Protein 4FCZ (pdb70)

Nearest PDB structures (foldseek):
  4fcz-assembly2_B  TM=9.989E-01  e=2.135E-29  Pseudomonas putida KT2440
  6hsy-assembly1_A  TM=9.488E-01  e=1.075E-19  Pseudomonas aeruginosa PAO1
  2qgu-assembly1_A  TM=8.730E-01  e=1.524E-10  Ralstonia pseudosolanacearum GMI1000
  8dte-assembly1_A  TM=7.424E-01  e=2.251E-06  Neisseria gonorrhoeae NCCP11945
  6d63-assembly3_E  TM=4.129E-01  e=3.951E-01  Pseudomonas sp. ADP

Foldseek 3Di:
DPADPLRLPVVLVVVLLVVLQVCLVVCVPPVVVVLVSCCVRQVVQAPLVLLVCLLPVVVVVVQDPVLCLLSVLVSSLVCVVCVVSSPPPDDADDWPDFDDDDQFKGKIKWRQDDPRDIKIKMFIWGQDVNDTHTRWMQTRNRTPSVLSSVLLVVCCVVVSPSVVSSVCCSVSVVVSVD/DPDDPLCLVVVLVVVLQVVLQVCLPVCVVPVVVNVVSCCVRQVVFAPQLLLVPLLDVVLSVVQDPVLCLLSVLVSSLVCPCVVQSNPPPDDDDDWPDWDDDPQFKGKTKWDCPPHRDIWMKIFIWGQDPNGTHTRWMQTSNRTPSVLSSVLLVVVVVVVPDSCVCSVCVSVSVVVSVD

Solvent-accessible surface area: 19780 Å² total

Organism: Pseudomonas putida (strain ATCC 47054 / DSM 6125 / CFBP 8728 / NCIMB 11950 / KT2440) (NCBI:txid160488)

Structure (mmCIF, N/CA/C/O backbone):
data_4FCZ
#
_entry.id   4FCZ
#
_cell.length_a   79.868
_cell.length_b   40.883
_cell.length_c   82.399
_cell.angle_alpha   90.00
_cell.angle_beta   106.49
_cell.angle_gamma   90.00
#
_symmetry.space_group_name_H-M   'P 1 21 1'
#
loop_
_entity.id
_entity.type
_entity.pdbx_description
1 polymer 'Toluene-tolerance protein'
2 water water
#
loop_
_atom_site.group_PDB
_atom_site.id
_atom_site.type_symbol
_atom_site.label_atom_id
_atom_site.label_alt_id
_atom_site.label_comp_id
_atom_site.label_asym_id
_atom_site.label_entity_id
_atom_site.label_seq_id
_atom_site.pdbx_PDB_ins_code
_atom_site.Cartn_x
_atom_site.Cartn_y
_atom_site.Cartn_z
_atom_site.occupancy
_atom_site.B_iso_or_equiv
_atom_site.auth_seq_id
_atom_site.auth_comp_id
_atom_site.auth_asym_id
_atom_site.auth_atom_id
_atom_site.pdbx_PDB_model_num
ATOM 1 N N . ALA A 1 22 ? 34.484 8.119 14.335 1.00 65.25 22 ALA B N 1
ATOM 2 C CA . ALA A 1 22 ? 35.658 7.697 15.101 1.00 70.82 22 ALA B CA 1
ATOM 3 C C . ALA A 1 22 ? 36.894 7.517 14.212 1.00 70.60 22 ALA B C 1
ATOM 4 O O . ALA A 1 22 ? 37.052 8.210 13.203 1.00 65.07 22 ALA B O 1
ATOM 6 N N . VAL A 1 23 ? 37.757 6.573 14.588 1.00 72.75 23 VAL B N 1
ATOM 7 C CA . VAL A 1 23 ? 39.050 6.375 13.923 1.00 62.76 23 VAL B CA 1
ATOM 8 C C . VAL A 1 23 ? 38.968 5.891 12.473 1.00 58.13 23 VAL B C 1
ATOM 9 O O . VAL A 1 23 ? 39.869 6.168 11.683 1.00 60.06 23 VAL B O 1
ATOM 13 N N . GLN A 1 24 ? 37.891 5.189 12.122 1.00 59.01 24 GLN B N 1
ATOM 14 C CA . GLN A 1 24 ? 37.835 4.429 10.864 1.00 56.24 24 GLN B CA 1
ATOM 15 C C . GLN A 1 24 ? 37.728 5.259 9.585 1.00 45.65 24 GLN B C 1
ATOM 16 O O . GLN A 1 24 ? 36.941 6.191 9.512 1.00 47.72 24 GLN B O 1
ATOM 22 N N . THR A 1 25 ? 38.509 4.890 8.571 1.00 44.17 25 THR B N 1
ATOM 23 C CA . THR A 1 25 ? 38.478 5.579 7.283 1.00 42.59 25 THR B CA 1
ATOM 24 C C . THR A 1 25 ? 37.330 5.052 6.430 1.00 36.88 25 THR B C 1
ATOM 25 O O . THR A 1 25 ? 36.781 4.003 6.709 1.00 39.78 25 THR B O 1
ATOM 29 N N . PRO A 1 26 ? 36.968 5.791 5.383 1.00 36.35 26 PRO B N 1
ATOM 30 C CA . PRO A 1 26 ? 36.024 5.286 4.390 1.00 36.86 26 PRO B CA 1
ATOM 31 C C . PRO A 1 26 ? 36.433 3.937 3.833 1.00 36.06 26 PRO B C 1
ATOM 32 O O . PRO A 1 26 ? 35.567 3.112 3.582 1.00 38.88 26 PRO B O 1
ATOM 36 N N . HIS A 1 27 ? 37.721 3.721 3.611 1.00 37.38 27 HIS B N 1
ATOM 37 C CA . HIS A 1 27 ? 38.169 2.441 3.081 1.00 39.20 27 HIS B CA 1
ATOM 38 C C . HIS A 1 27 ? 38.048 1.392 4.193 1.00 38.52 27 HIS B C 1
ATOM 39 O O . HIS A 1 27 ? 37.769 0.227 3.932 1.00 35.57 27 HIS B O 1
ATOM 46 N N . GLU A 1 28 ? 38.208 1.827 5.436 1.00 35.30 28 GLU B N 1
ATOM 47 C CA . GLU A 1 28 ? 38.206 0.909 6.560 1.00 37.09 28 GLU B CA 1
ATOM 48 C C . GLU A 1 28 ? 36.833 0.461 7.011 1.00 45.46 28 GLU B C 1
ATOM 49 O O . GLU A 1 28 ? 36.730 -0.536 7.733 1.00 48.28 28 GLU B O 1
ATOM 55 N N . VAL A 1 29 ? 35.781 1.185 6.636 1.00 40.94 29 VAL B N 1
ATOM 56 C CA . VAL A 1 29 ? 34.452 0.729 7.030 1.00 37.60 29 VAL B CA 1
ATOM 57 C C . VAL A 1 29 ? 33.766 -0.081 5.954 1.00 40.07 29 VAL B C 1
ATOM 58 O O . VAL A 1 29 ? 32.683 -0.618 6.187 1.00 48.67 29 VAL B O 1
ATOM 62 N N . VAL A 1 30 ? 34.387 -0.182 4.785 1.00 37.43 30 VAL B N 1
ATOM 63 C CA . VAL A 1 30 ? 33.795 -0.956 3.694 1.00 39.15 30 VAL B CA 1
ATOM 64 C C . VAL A 1 30 ? 34.402 -2.354 3.589 1.00 42.82 30 VAL B C 1
ATOM 65 O O . VAL A 1 30 ? 33.690 -3.359 3.507 1.00 37.32 30 VAL B O 1
ATOM 69 N N . GLN A 1 31 ? 35.727 -2.400 3.589 1.00 44.14 31 GLN B N 1
ATOM 70 C CA . GLN A 1 31 ? 36.455 -3.655 3.624 1.00 41.76 31 GLN B CA 1
ATOM 71 C C . GLN A 1 31 ? 36.051 -4.432 4.877 1.00 39.27 31 GLN B C 1
ATOM 72 O O . GLN A 1 31 ? 35.526 -5.544 4.788 1.00 33.94 31 GLN B O 1
ATOM 78 N N . SER A 1 32 ? 36.251 -3.815 6.037 1.00 39.85 32 SER B N 1
ATOM 79 C CA . SER A 1 32 ? 35.950 -4.469 7.304 1.00 40.74 32 SER B CA 1
ATOM 80 C C . SER A 1 32 ? 34.503 -4.966 7.404 1.00 34.11 32 SER B C 1
ATOM 81 O O . SER A 1 32 ? 34.256 -6.005 7.996 1.00 32.92 32 SER B O 1
ATOM 84 N N . THR A 1 33 ? 33.564 -4.231 6.813 1.00 35.75 33 THR B N 1
ATOM 85 C CA . THR A 1 33 ? 32.144 -4.582 6.893 1.00 30.32 33 THR B CA 1
ATOM 86 C C . THR A 1 33 ? 31.817 -5.623 5.850 1.00 30.36 33 THR B C 1
ATOM 87 O O . THR A 1 33 ? 31.008 -6.515 6.083 1.00 31.41 33 THR B O 1
ATOM 91 N N . THR A 1 34 ? 32.465 -5.523 4.698 1.00 31.65 34 THR B N 1
ATOM 92 C CA . THR A 1 34 ? 32.349 -6.564 3.689 1.00 28.16 34 THR B CA 1
ATOM 93 C C . THR A 1 34 ? 32.830 -7.906 4.258 1.00 34.80 34 THR B C 1
ATOM 94 O O . THR A 1 34 ? 32.154 -8.926 4.136 1.00 31.20 34 THR B O 1
ATOM 98 N N . ASN A 1 35 ? 33.998 -7.896 4.889 1.00 36.03 35 ASN B N 1
ATOM 99 C CA . ASN A 1 35 ? 34.525 -9.094 5.510 1.00 30.36 35 ASN B CA 1
ATOM 100 C C . ASN A 1 35 ? 33.598 -9.625 6.581 1.00 33.94 35 ASN B C 1
ATOM 101 O O . ASN A 1 35 ? 33.164 -10.770 6.527 1.00 39.83 35 ASN B O 1
ATOM 106 N N . GLU A 1 36 ? 33.314 -8.774 7.559 1.00 36.14 36 GLU B N 1
ATOM 107 C CA . GLU A 1 36 ? 32.459 -9.100 8.697 1.00 38.12 36 GLU B CA 1
ATOM 108 C C . GLU A 1 36 ? 31.090 -9.601 8.249 1.00 37.14 36 GLU B C 1
ATOM 109 O O . GLU A 1 36 ? 30.543 -10.546 8.826 1.00 37.56 36 GLU B O 1
ATOM 115 N N . LEU A 1 37 ? 30.543 -8.986 7.212 1.00 29.61 37 LEU B N 1
ATOM 116 C CA . LEU A 1 37 ? 29.294 -9.484 6.680 1.00 29.33 37 LEU B CA 1
ATOM 117 C C . LEU A 1 37 ? 29.445 -10.841 6.019 1.00 29.30 37 LEU B C 1
ATOM 118 O O . LEU A 1 37 ? 28.677 -11.742 6.317 1.00 36.10 37 LEU B O 1
ATOM 123 N N . LEU A 1 38 ? 30.414 -11.001 5.120 1.00 33.02 38 LEU B N 1
ATOM 124 C CA . LEU A 1 38 ? 30.506 -12.237 4.324 1.00 30.45 38 LEU B CA 1
ATOM 125 C C . LEU A 1 38 ? 30.923 -13.466 5.134 1.00 34.92 38 LEU B C 1
ATOM 126 O O . LEU A 1 38 ? 30.579 -14.593 4.777 1.00 38.01 38 LEU B O 1
ATOM 131 N N . GLY A 1 39 ? 31.661 -13.262 6.218 1.00 29.52 39 GLY B N 1
ATOM 132 C CA . GLY A 1 39 ? 32.042 -14.377 7.059 1.00 26.92 39 GLY B CA 1
ATOM 133 C C . GLY A 1 39 ? 30.974 -14.702 8.079 1.00 30.64 39 GLY B C 1
ATOM 134 O O . GLY A 1 39 ? 31.239 -15.345 9.093 1.00 35.32 39 GLY B O 1
ATOM 135 N N . ASP A 1 40 ? 29.760 -14.238 7.826 1.00 29.89 40 ASP B N 1
ATOM 136 C CA . ASP A 1 40 ? 28.669 -14.448 8.763 1.00 31.13 40 ASP B CA 1
ATOM 137 C C . ASP A 1 40 ? 27.551 -15.027 7.955 1.00 30.60 40 ASP B C 1
ATOM 138 O O . ASP A 1 40 ? 26.654 -15.669 8.483 1.00 30.56 40 ASP B O 1
ATOM 143 N N . LEU A 1 41 ? 27.640 -14.801 6.651 1.00 31.63 41 LEU B N 1
ATOM 144 C CA . LEU A 1 41 ? 26.702 -15.363 5.699 1.00 35.37 41 LEU B CA 1
ATOM 145 C C . LEU A 1 41 ? 27.086 -16.790 5.323 1.00 34.17 41 LEU B C 1
ATOM 146 O O . LEU A 1 41 ? 26.263 -17.701 5.415 1.00 37.47 41 LEU B O 1
ATOM 151 N N . LYS A 1 42 ? 28.330 -16.994 4.907 1.00 37.96 42 LYS B N 1
ATOM 152 C CA . LYS A 1 42 ? 28.781 -18.336 4.533 1.00 40.90 42 LYS B CA 1
ATOM 153 C C . LYS A 1 42 ? 28.670 -19.311 5.714 1.00 41.61 42 LYS B C 1
ATOM 154 O O . LYS A 1 42 ? 28.343 -20.499 5.522 1.00 40.02 42 LYS B O 1
ATOM 160 N N . ALA A 1 43 ? 28.908 -18.791 6.924 1.00 33.50 43 ALA B N 1
ATOM 161 C CA . ALA A 1 43 ? 28.864 -19.583 8.159 1.00 30.48 43 ALA B CA 1
ATOM 162 C C . ALA A 1 43 ? 27.449 -19.890 8.646 1.00 35.07 43 ALA B C 1
ATOM 163 O O . ALA A 1 43 ? 27.237 -20.905 9.319 1.00 36.02 43 ALA B O 1
ATOM 165 N N . ASN A 1 44 ? 26.494 -19.017 8.313 1.00 31.37 44 ASN B N 1
ATOM 166 C CA . ASN A 1 44 ? 25.104 -19.174 8.747 1.00 25.97 44 ASN B CA 1
ATOM 167 C C . ASN A 1 44 ? 24.116 -19.216 7.594 1.00 30.84 44 ASN B C 1
ATOM 168 O O . ASN A 1 44 ? 22.938 -18.942 7.798 1.00 30.81 44 ASN B O 1
ATOM 173 N N . LYS A 1 45 ? 24.575 -19.543 6.390 1.00 29.79 45 LYS B N 1
ATOM 174 C CA . LYS A 1 45 ? 23.689 -19.555 5.227 1.00 29.25 45 LYS B CA 1
ATOM 175 C C . LYS A 1 45 ? 22.418 -20.401 5.417 1.00 35.82 45 LYS B C 1
ATOM 176 O O . LYS A 1 45 ? 21.305 -19.897 5.194 1.00 30.46 45 LYS B O 1
ATOM 182 N N . GLU A 1 46 ? 22.577 -21.660 5.846 1.00 36.80 46 GLU B N 1
ATOM 183 C CA . GLU A 1 46 ? 21.444 -22.605 5.929 1.00 34.29 46 GLU B CA 1
ATOM 184 C C . GLU A 1 46 ? 20.376 -22.147 6.910 1.00 34.88 46 GLU B C 1
ATOM 185 O O . GLU A 1 46 ? 19.169 -22.296 6.656 1.00 33.87 46 GLU B O 1
ATOM 191 N N . GLN A 1 47 ? 20.832 -21.574 8.019 1.00 28.54 47 GLN B N 1
ATOM 192 C CA . GLN A 1 47 ? 19.935 -21.030 9.033 1.00 30.31 47 GLN B CA 1
ATOM 193 C C . GLN A 1 47 ? 19.209 -19.750 8.586 1.00 31.26 47 GLN B C 1
ATOM 194 O O . GLN A 1 47 ? 18.078 -19.490 9.010 1.00 29.35 47 GLN B O 1
ATOM 200 N N . TYR A 1 48 ? 19.848 -18.944 7.742 1.00 28.49 48 TYR B N 1
ATOM 201 C CA . TYR A 1 48 ? 19.166 -17.771 7.225 1.00 27.77 48 TYR B CA 1
ATOM 202 C C . TYR A 1 48 ? 18.238 -18.202 6.092 1.00 30.23 48 TYR B C 1
ATOM 203 O O . TYR A 1 48 ? 17.257 -17.524 5.795 1.00 33.70 48 TYR B O 1
ATOM 212 N N . LYS A 1 49 ? 18.560 -19.318 5.447 1.00 26.79 49 LYS B N 1
ATOM 213 C CA . LYS A 1 49 ? 17.725 -19.831 4.376 1.00 26.52 49 LYS B CA 1
ATOM 214 C C . LYS A 1 49 ? 16.349 -20.162 4.941 1.00 32.10 49 LYS B C 1
ATOM 215 O O . LYS A 1 49 ? 15.336 -20.020 4.258 1.00 35.18 49 LYS B O 1
ATOM 221 N N . SER A 1 50 ? 16.319 -20.602 6.196 1.00 31.02 50 SER B N 1
ATOM 222 C CA . SER A 1 50 ? 15.065 -20.964 6.842 1.00 26.88 50 SER B CA 1
ATOM 223 C C . SER A 1 50 ? 14.510 -19.882 7.779 1.00 29.03 50 SER B C 1
ATOM 224 O O . SER A 1 50 ? 13.306 -19.836 8.032 1.00 29.14 50 SER B O 1
ATOM 227 N N . ASN A 1 51 ? 15.365 -19.013 8.300 1.00 24.86 51 ASN B N 1
ATOM 228 C CA . ASN A 1 51 ? 14.876 -18.046 9.281 1.00 26.92 51 ASN B CA 1
ATOM 229 C C . ASN A 1 51 ? 15.096 -16.578 8.905 1.00 27.24 51 ASN B C 1
ATOM 230 O O . ASN A 1 51 ? 16.047 -15.951 9.390 1.00 25.92 51 ASN B O 1
ATOM 235 N N . PRO A 1 52 ? 14.202 -16.025 8.056 1.00 26.34 52 PRO B N 1
ATOM 236 C CA . PRO A 1 52 ? 14.327 -14.643 7.576 1.00 26.90 52 PRO B CA 1
ATOM 237 C C . PRO A 1 52 ? 14.546 -13.591 8.677 1.00 29.55 52 PRO B C 1
ATOM 238 O O . PRO A 1 52 ? 15.322 -12.671 8.413 1.00 34.26 52 PRO B O 1
ATOM 242 N N . ASN A 1 53 ? 13.913 -13.706 9.852 1.00 29.34 53 ASN B N 1
ATOM 243 C CA . ASN A 1 53 ? 14.207 -12.781 10.961 1.00 24.43 53 ASN B CA 1
ATOM 244 C C . ASN A 1 53 ? 15.676 -12.766 11.364 1.00 27.88 53 ASN B C 1
ATOM 245 O O . ASN A 1 53 ? 16.303 -11.715 11.389 1.00 37.35 53 ASN B O 1
ATOM 250 N N . ALA A 1 54 ? 16.212 -13.931 11.705 1.00 25.46 54 ALA B N 1
ATOM 251 C CA . ALA A 1 54 ? 17.631 -14.074 12.027 1.00 25.32 54 ALA B CA 1
ATOM 252 C C . ALA A 1 54 ? 18.502 -13.454 10.947 1.00 28.82 54 ALA B C 1
ATOM 253 O O . ALA A 1 54 ? 19.517 -12.829 11.230 1.00 31.59 54 ALA B O 1
ATOM 255 N N . PHE A 1 55 ? 18.095 -13.630 9.697 1.00 29.49 55 PHE B N 1
ATOM 256 C CA . PHE A 1 55 ? 18.816 -13.040 8.583 1.00 28.45 55 PHE B CA 1
ATOM 257 C C . PHE A 1 55 ? 18.676 -11.534 8.681 1.00 29.53 55 PHE B C 1
ATOM 258 O O . PHE A 1 55 ? 19.658 -10.809 8.584 1.00 32.11 55 PHE B O 1
ATOM 266 N N . TYR A 1 56 ? 17.443 -11.082 8.876 1.00 26.95 56 TYR B N 1
ATOM 267 C CA . TYR A 1 56 ? 17.131 -9.670 8.996 1.00 27.64 56 TYR B CA 1
ATOM 268 C C . TYR A 1 56 ? 17.913 -9.017 10.127 1.00 31.77 56 TYR B C 1
ATOM 269 O O . TYR A 1 56 ? 18.313 -7.859 10.019 1.00 31.87 56 TYR B O 1
ATOM 278 N N . ASP A 1 57 ? 18.130 -9.759 11.212 1.00 30.91 57 ASP B N 1
ATOM 279 C CA . ASP A 1 57 ? 18.829 -9.216 12.365 1.00 30.33 57 ASP B CA 1
ATOM 280 C C . ASP A 1 57 ? 20.315 -9.075 12.125 1.00 32.28 57 ASP B C 1
ATOM 281 O O . ASP A 1 57 ? 20.905 -8.063 12.493 1.00 34.04 57 ASP B O 1
ATOM 286 N N . SER A 1 58 ? 20.911 -10.092 11.510 1.00 30.14 58 SER B N 1
ATOM 287 C CA . SER A 1 58 ? 22.326 -10.062 11.161 1.00 28.11 58 SER B CA 1
ATOM 288 C C . SER A 1 58 ? 22.626 -8.879 10.249 1.00 26.69 58 SER B C 1
ATOM 289 O O . SER A 1 58 ? 23.549 -8.115 10.508 1.00 28.13 58 SER B O 1
ATOM 292 N N . LEU A 1 59 ? 21.824 -8.714 9.200 1.00 27.70 59 LEU B N 1
ATOM 293 C CA . LEU A 1 59 ? 21.862 -7.514 8.361 1.00 25.42 59 LEU B CA 1
ATOM 294 C C . LEU A 1 59 ? 21.784 -6.206 9.174 1.00 29.79 59 LEU B C 1
ATOM 295 O O . LEU A 1 59 ? 22.645 -5.340 9.039 1.00 30.86 59 LEU B O 1
ATOM 300 N N . ASN A 1 60 ? 20.759 -6.067 10.012 1.00 25.51 60 ASN B N 1
ATOM 301 C CA . ASN A 1 60 ? 20.632 -4.897 10.874 1.00 28.16 60 ASN B CA 1
ATOM 302 C C . ASN A 1 60 ? 21.815 -4.707 11.842 1.00 30.64 60 ASN B C 1
ATOM 303 O O . ASN A 1 60 ? 22.232 -3.587 12.131 1.00 31.77 60 ASN B O 1
ATOM 308 N N . ARG A 1 61 ? 22.351 -5.812 12.339 1.00 32.44 61 ARG B N 1
ATOM 309 C CA . ARG A 1 61 ? 23.414 -5.775 13.339 1.00 30.75 61 ARG B CA 1
ATOM 310 C C . ARG A 1 61 ? 24.766 -5.433 12.714 1.00 31.81 61 ARG B C 1
ATOM 311 O O . ARG A 1 61 ? 25.613 -4.793 13.342 1.00 30.35 61 ARG B O 1
ATOM 319 N N . ILE A 1 62 ? 24.950 -5.828 11.460 1.00 32.12 62 ILE B N 1
ATOM 320 C CA . ILE A 1 62 ? 26.222 -5.621 10.780 1.00 28.64 62 ILE B CA 1
ATOM 321 C C . ILE A 1 62 ? 26.247 -4.336 9.954 1.00 31.89 62 ILE B C 1
ATOM 322 O O . ILE A 1 62 ? 27.205 -3.557 10.041 1.00 34.67 62 ILE B O 1
ATOM 327 N N . LEU A 1 63 ? 25.197 -4.120 9.161 1.00 30.13 63 LEU B N 1
ATOM 328 C CA . LEU A 1 63 ? 25.100 -2.959 8.273 1.00 24.00 63 LEU B CA 1
ATOM 329 C C . LEU A 1 63 ? 24.610 -1.719 8.988 1.00 28.03 63 LEU B C 1
ATOM 330 O O . LEU A 1 63 ? 25.048 -0.605 8.687 1.00 30.83 63 LEU B O 1
ATOM 335 N N . GLY A 1 64 ? 23.678 -1.914 9.913 1.00 27.37 64 GLY B N 1
ATOM 336 C CA . GLY A 1 64 ? 23.073 -0.820 10.651 1.00 31.71 64 GLY B CA 1
ATOM 337 C C . GLY A 1 64 ? 24.000 0.295 11.090 1.00 26.81 64 GLY B C 1
ATOM 338 O O . GLY A 1 64 ? 23.751 1.455 10.763 1.00 27.06 64 GLY B O 1
ATOM 339 N N . PRO A 1 65 ? 25.057 -0.050 11.845 1.00 25.79 65 PRO B N 1
ATOM 340 C CA . PRO A 1 65 ? 26.066 0.907 12.307 1.00 25.50 65 PRO B CA 1
ATOM 341 C C . PRO A 1 65 ? 26.858 1.637 11.215 1.00 28.89 65 PRO B C 1
ATOM 342 O O . PRO A 1 65 ? 27.409 2.702 11.514 1.00 38.99 65 PRO B O 1
ATOM 346 N N . VAL A 1 66 ? 26.919 1.105 9.996 1.00 28.30 66 VAL B N 1
ATOM 347 C CA . VAL A 1 66 ? 27.682 1.767 8.925 1.00 28.92 66 VAL B CA 1
ATOM 348 C C . VAL A 1 66 ? 26.813 2.314 7.788 1.00 27.33 66 VAL B C 1
ATOM 349 O O . VAL A 1 66 ? 27.310 2.568 6.682 1.00 26.14 66 VAL B O 1
ATOM 353 N N . VAL A 1 67 ? 25.522 2.485 8.068 1.00 25.77 67 VAL B N 1
ATOM 354 C CA . VAL A 1 67 ? 24.545 2.956 7.081 1.00 23.28 67 VAL B CA 1
ATOM 355 C C . VA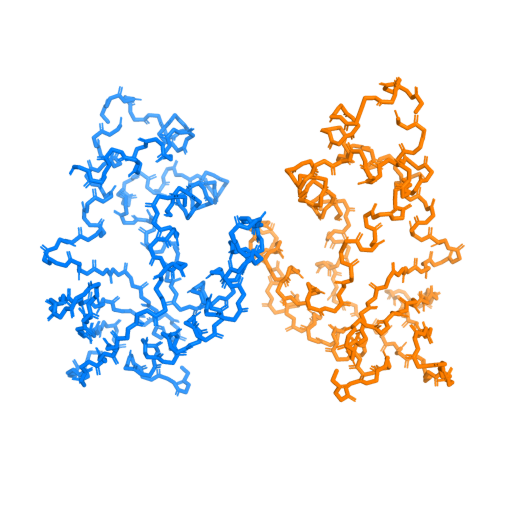L A 1 67 ? 23.740 4.146 7.662 1.00 27.29 67 VAL B C 1
ATOM 356 O O . VAL A 1 67 ? 23.294 4.097 8.816 1.00 28.66 67 VAL B O 1
ATOM 360 N N . ASP A 1 68 ? 23.616 5.231 6.893 1.00 29.08 68 ASP B N 1
ATOM 361 C CA . ASP A 1 68 ? 22.868 6.411 7.331 1.00 26.59 68 ASP B CA 1
ATOM 362 C C . ASP A 1 68 ? 21.406 6.212 6.918 1.00 29.88 68 ASP B C 1
ATOM 363 O O . ASP A 1 68 ? 20.924 6.840 5.962 1.00 27.94 68 ASP B O 1
ATOM 368 N N . ALA A 1 69 ? 20.702 5.336 7.639 1.00 26.77 69 ALA B N 1
ATOM 369 C CA . ALA A 1 69 ? 19.369 4.902 7.213 1.00 27.68 69 ALA B CA 1
ATOM 370 C C . ALA A 1 69 ? 18.379 6.050 7.008 1.00 28.22 69 ALA B C 1
ATOM 371 O O . ALA A 1 69 ? 17.508 5.975 6.137 1.00 23.14 69 ALA B O 1
ATOM 373 N N . ASP A 1 70 ? 18.514 7.102 7.814 1.00 29.61 70 ASP B N 1
ATOM 374 C CA . ASP A 1 70 ? 17.595 8.235 7.763 1.00 29.88 70 ASP B CA 1
ATOM 375 C C . ASP A 1 70 ? 17.930 9.172 6.617 1.00 27.05 70 ASP B C 1
ATOM 376 O O . ASP A 1 70 ? 17.036 9.717 5.964 1.00 25.86 70 ASP B O 1
ATOM 381 N N . GLY A 1 71 ? 19.219 9.366 6.375 1.00 27.45 71 GLY B N 1
ATOM 382 C CA . GLY A 1 71 ? 19.635 10.245 5.303 1.00 27.58 71 GLY B CA 1
ATOM 383 C C . GLY A 1 71 ? 19.237 9.604 3.996 1.00 25.44 71 GLY B C 1
ATOM 384 O O . GLY A 1 71 ? 18.917 10.281 3.024 1.00 29.86 71 GLY B O 1
ATOM 385 N N . ILE A 1 72 ? 19.257 8.281 3.981 1.00 24.31 72 ILE B N 1
ATOM 386 C CA . ILE A 1 72 ? 18.889 7.527 2.798 1.00 23.87 72 ILE B CA 1
ATOM 387 C C . ILE A 1 72 ? 17.388 7.646 2.531 1.00 23.78 72 ILE B C 1
ATOM 388 O O . ILE A 1 72 ? 16.961 7.799 1.385 1.00 22.62 72 ILE B O 1
ATOM 393 N N . SER A 1 73 ? 16.591 7.574 3.595 1.00 22.90 73 SER B N 1
ATOM 394 C CA . SER A 1 73 ? 15.141 7.712 3.480 1.00 22.92 73 SER B CA 1
ATOM 395 C C . SER A 1 73 ? 14.715 9.117 3.063 1.00 26.12 73 SER B C 1
ATOM 396 O O . SER A 1 73 ? 13.783 9.276 2.266 1.00 21.64 73 SER B O 1
ATOM 399 N N . ARG A 1 74 ? 15.389 10.125 3.621 1.00 24.37 74 ARG B N 1
ATOM 400 C CA . ARG A 1 74 ? 15.079 11.514 3.319 1.00 22.73 74 ARG B CA 1
ATOM 401 C C . ARG A 1 74 ? 15.395 11.835 1.884 1.00 22.67 74 ARG B C 1
ATOM 402 O O . ARG A 1 74 ? 14.899 12.795 1.358 1.00 25.73 74 ARG B O 1
ATOM 410 N N . SER A 1 75 ? 16.248 11.055 1.247 1.00 25.42 75 SER B N 1
ATOM 411 C CA . SER A 1 75 ? 16.553 11.313 -0.151 1.00 26.49 75 SER B CA 1
ATOM 412 C C . SER A 1 75 ? 15.569 10.579 -1.058 1.00 24.39 75 SER B C 1
ATOM 413 O O . SER A 1 75 ? 15.230 11.035 -2.146 1.00 24.53 75 SER B O 1
ATOM 416 N N . ILE A 1 76 ? 15.097 9.438 -0.585 1.00 23.25 76 ILE B N 1
ATOM 417 C CA . ILE A 1 76 ? 14.090 8.688 -1.316 1.00 24.66 76 ILE B CA 1
ATOM 418 C C . ILE A 1 76 ? 12.751 9.435 -1.329 1.00 23.38 76 ILE B C 1
ATOM 419 O O . ILE A 1 76 ? 12.297 9.871 -2.396 1.00 25.76 76 ILE B O 1
ATOM 432 N N . THR A 1 78 ? 11.346 12.880 -0.925 1.00 28.89 78 THR B N 1
ATOM 433 C CA . THR A 1 78 ? 12.126 14.117 -0.979 1.00 29.55 78 THR B CA 1
ATOM 434 C C . THR A 1 78 ? 12.175 14.673 0.441 1.00 28.98 78 THR B C 1
ATOM 435 O O . THR A 1 78 ? 11.436 14.215 1.323 1.00 29.05 78 THR B O 1
ATOM 439 N N . VAL A 1 79 ? 13.063 15.625 0.687 1.00 29.69 79 VAL B N 1
ATOM 440 C CA . VAL A 1 79 ? 13.058 16.331 1.960 1.00 28.32 79 VAL B CA 1
ATOM 441 C C . VAL A 1 79 ? 11.757 17.132 2.113 1.00 29.90 79 VAL B C 1
ATOM 442 O O . VAL A 1 79 ? 11.375 17.513 3.221 1.00 29.83 79 VAL B O 1
ATOM 446 N N . LYS A 1 80 ? 11.082 17.372 0.989 1.00 29.86 80 LYS B N 1
ATOM 447 C CA . LYS A 1 80 ? 9.775 18.021 0.966 1.00 29.26 80 LYS B CA 1
ATOM 448 C C . LYS A 1 80 ? 8.713 17.122 1.578 1.00 30.71 80 LYS B C 1
ATOM 449 O O . LYS A 1 80 ? 7.847 17.568 2.325 1.00 34.24 80 LYS B O 1
ATOM 455 N N . TYR A 1 81 ? 8.772 15.848 1.232 1.00 33.55 81 TYR B N 1
ATOM 456 C CA . TYR A 1 81 ? 7.858 14.870 1.798 1.00 32.18 81 TYR B CA 1
ATOM 457 C C . TYR A 1 81 ? 8.341 14.278 3.132 1.00 25.69 81 TYR B C 1
ATOM 458 O O . TYR A 1 81 ? 7.538 13.967 4.001 1.00 23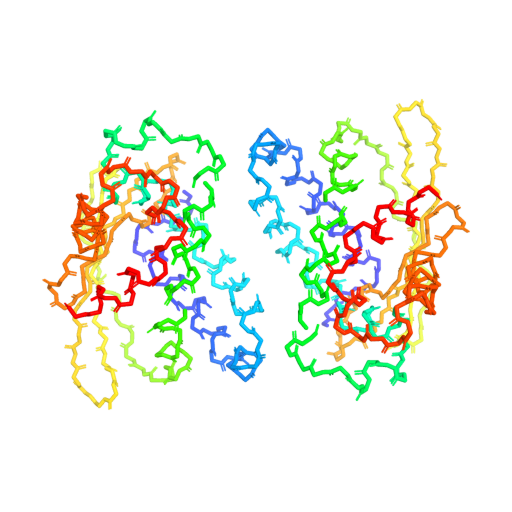.72 81 TYR B O 1
ATOM 467 N N . SER A 1 82 ? 9.649 14.171 3.320 1.00 25.06 82 SER B N 1
ATOM 468 C CA . SER A 1 82 ? 10.166 13.692 4.591 1.00 22.61 82 SER B CA 1
ATOM 469 C C . SER A 1 82 ? 9.802 14.627 5.749 1.00 25.53 82 SER B C 1
ATOM 470 O O . SER A 1 82 ? 9.776 14.219 6.916 1.00 29.51 82 SER B O 1
ATOM 473 N N . ARG A 1 83 ? 9.501 15.876 5.417 1.00 26.41 83 ARG B N 1
ATOM 474 C CA . ARG A 1 83 ? 9.200 16.891 6.420 1.00 27.84 83 ARG B CA 1
ATOM 475 C C . ARG A 1 83 ? 7.746 16.839 6.821 1.00 26.31 83 ARG B C 1
ATOM 476 O O . ARG A 1 83 ? 7.340 17.501 7.771 1.00 27.24 83 ARG B O 1
ATOM 484 N N . LYS A 1 84 ? 6.979 16.045 6.081 1.00 26.44 84 LYS B N 1
ATOM 485 C CA . LYS A 1 84 ? 5.541 15.880 6.294 1.00 27.09 84 LYS B CA 1
ATOM 486 C C . LYS A 1 84 ? 5.298 14.471 6.787 1.00 27.00 84 LYS B C 1
ATOM 487 O O . LYS A 1 84 ? 4.165 14.006 6.872 1.00 22.88 84 LYS B O 1
ATOM 493 N N . ALA A 1 85 ? 6.398 13.805 7.115 1.00 27.83 85 ALA B N 1
ATOM 494 C CA . ALA A 1 85 ? 6.376 12.436 7.602 1.00 25.32 85 ALA B CA 1
ATOM 495 C C . ALA A 1 85 ? 6.631 12.427 9.108 1.00 28.42 85 ALA B C 1
ATOM 496 O O . ALA A 1 85 ? 7.691 12.868 9.558 1.00 28.87 85 ALA B O 1
ATOM 498 N N . THR A 1 86 ? 5.675 11.920 9.888 1.00 27.54 86 THR B N 1
ATOM 499 C CA . THR A 1 86 ? 5.890 11.769 11.324 1.00 24.96 86 THR B CA 1
ATOM 500 C C . THR A 1 86 ? 6.958 10.712 11.576 1.00 22.07 86 THR B C 1
ATOM 501 O O . THR A 1 86 ? 7.353 10.005 10.662 1.00 21.52 86 THR B O 1
ATOM 505 N N . PRO A 1 87 ? 7.474 10.648 12.809 1.00 26.37 87 PRO B N 1
ATOM 506 C CA . PRO A 1 87 ? 8.351 9.538 13.159 1.00 22.78 87 PRO B CA 1
ATOM 507 C C . PRO A 1 87 ? 7.721 8.174 12.939 1.00 24.06 87 PRO B C 1
ATOM 508 O O . PRO A 1 87 ? 8.422 7.288 12.443 1.00 25.09 87 PRO B O 1
ATOM 512 N N . GLU A 1 88 ? 6.459 7.983 13.317 1.00 26.57 88 GLU B N 1
ATOM 513 C CA . GLU A 1 88 ? 5.812 6.684 13.097 1.00 28.53 88 GLU B CA 1
ATOM 514 C C . GLU A 1 88 ? 5.938 6.278 11.644 1.00 24.61 88 GLU B C 1
ATOM 515 O O . GLU A 1 88 ? 6.431 5.202 11.329 1.00 28.46 88 GLU B O 1
ATOM 521 N N . GLN A 1 89 ? 5.500 7.171 10.766 1.00 28.24 89 GLN B N 1
ATOM 522 C CA . GLN A 1 89 ? 5.526 6.951 9.323 1.00 28.05 89 GLN B CA 1
ATOM 523 C C . GLN A 1 89 ? 6.942 6.718 8.814 1.00 24.94 89 GLN B C 1
ATOM 524 O O . GLN A 1 89 ? 7.180 5.807 8.025 1.00 23.79 89 GLN B O 1
ATOM 538 N N . GLN A 1 91 ? 9.393 5.602 10.389 1.00 23.90 91 GLN B N 1
ATOM 539 C CA . GLN A 1 91 ? 9.956 4.350 10.883 1.00 23.34 91 GLN B CA 1
ATOM 540 C C . GLN A 1 91 ? 9.370 3.171 10.154 1.00 26.01 91 GLN B C 1
ATOM 541 O O . GLN A 1 91 ? 10.034 2.151 9.949 1.00 28.15 91 GLN B O 1
ATOM 547 N N . ARG A 1 92 ? 8.107 3.303 9.777 1.00 26.83 92 ARG B N 1
ATOM 548 C CA . ARG A 1 92 ? 7.443 2.252 9.021 1.00 23.03 92 ARG B CA 1
ATOM 549 C C . ARG A 1 92 ? 8.017 2.119 7.619 1.00 21.65 92 ARG B C 1
ATOM 550 O O . ARG A 1 92 ? 8.191 1.012 7.126 1.00 25.35 92 ARG B O 1
ATOM 558 N N . PHE A 1 93 ? 8.305 3.248 6.986 1.00 20.59 93 PHE B N 1
ATOM 559 C CA . PHE A 1 93 ? 8.972 3.252 5.699 1.00 22.90 93 PHE B CA 1
ATOM 560 C C . PHE A 1 93 ? 10.233 2.407 5.754 1.00 22.93 93 PHE B C 1
ATOM 561 O O . PHE A 1 93 ? 10.418 1.557 4.897 1.00 26.09 93 PHE B O 1
ATOM 569 N N . GLN A 1 94 ? 11.083 2.617 6.760 1.00 21.65 94 GLN B N 1
ATOM 570 C CA . GLN A 1 94 ? 12.385 1.928 6.830 1.00 21.98 94 GLN B CA 1
ATOM 571 C C . GLN A 1 94 ? 12.284 0.426 7.042 1.00 24.34 94 GLN B C 1
ATOM 572 O O . GLN A 1 94 ? 13.016 -0.361 6.418 1.00 25.42 94 GLN B O 1
ATOM 578 N N . GLU A 1 95 ? 11.392 0.025 7.941 1.00 24.81 95 GLU B N 1
ATOM 579 C CA . GLU A 1 95 ? 11.150 -1.394 8.164 1.00 27.00 95 GLU B CA 1
ATOM 580 C C . GLU A 1 95 ? 10.629 -2.008 6.858 1.00 26.10 95 GLU B C 1
ATOM 581 O O . GLU A 1 95 ? 11.226 -2.950 6.335 1.00 28.93 95 GLU B O 1
ATOM 587 N N . ASN A 1 96 ? 9.561 -1.440 6.306 1.00 20.98 96 ASN B N 1
ATOM 588 C CA . ASN A 1 96 ? 9.048 -1.873 5.007 1.00 23.74 96 ASN B CA 1
ATOM 589 C C . ASN A 1 96 ? 10.120 -2.048 3.909 1.00 26.87 96 ASN B C 1
ATOM 590 O O . ASN A 1 96 ? 10.199 -3.097 3.237 1.00 25.71 96 ASN B O 1
ATOM 595 N N . PHE A 1 97 ? 10.928 -1.003 3.748 1.00 28.07 97 PHE B N 1
ATOM 596 C CA . PHE A 1 97 ? 12.049 -0.943 2.799 1.00 29.64 97 PHE B CA 1
ATOM 597 C C . PHE A 1 97 ? 13.079 -2.065 2.957 1.00 26.36 97 PHE B C 1
ATOM 598 O O . PHE A 1 97 ? 13.387 -2.791 2.004 1.00 27.06 97 PHE B O 1
ATOM 606 N N . LYS A 1 98 ? 13.627 -2.173 4.162 1.00 24.87 98 LYS B N 1
ATOM 607 C CA . LYS A 1 98 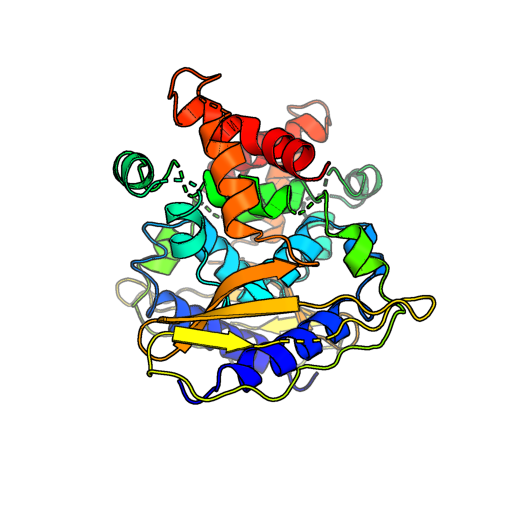? 14.716 -3.096 4.439 1.00 28.11 98 LYS B CA 1
ATOM 608 C C . LYS A 1 98 ? 14.320 -4.546 4.198 1.00 29.28 98 LYS B C 1
ATOM 609 O O . LYS A 1 98 ? 15.126 -5.350 3.731 1.00 25.46 98 LYS B O 1
ATOM 615 N N . ARG A 1 99 ? 13.071 -4.863 4.514 1.00 28.65 99 ARG B N 1
ATOM 616 C CA . ARG A 1 99 ? 12.576 -6.220 4.419 1.00 30.64 99 ARG B CA 1
ATOM 617 C C . ARG A 1 99 ? 12.392 -6.642 2.977 1.00 32.51 99 ARG B C 1
ATOM 618 O O . ARG A 1 99 ? 12.743 -7.767 2.609 1.00 32.50 99 ARG B O 1
ATOM 626 N N . SER A 1 100 ? 11.853 -5.736 2.162 1.00 31.26 100 SER B N 1
ATOM 627 C CA . SER A 1 100 ? 11.721 -5.981 0.726 1.00 30.14 100 SER B CA 1
ATOM 628 C C . SER A 1 100 ? 13.096 -6.106 0.095 1.00 32.37 100 SER B C 1
ATOM 629 O O . SER A 1 100 ? 13.311 -6.938 -0.784 1.00 29.40 100 SER B O 1
ATOM 632 N N . LEU A 1 101 ? 14.019 -5.255 0.539 1.00 29.05 101 LEU B N 1
ATOM 633 C CA . LEU A 1 101 ? 15.390 -5.316 0.063 1.00 26.93 101 LEU B CA 1
ATOM 634 C C . LEU A 1 101 ? 15.973 -6.699 0.274 1.00 25.76 1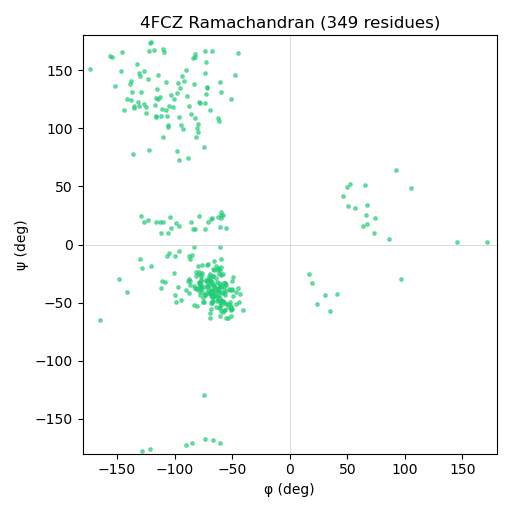01 LEU B C 1
ATOM 635 O O . LEU A 1 101 ? 16.475 -7.279 -0.662 1.00 30.85 101 LEU B O 1
ATOM 648 N N . GLN A 1 103 ? 14.232 -9.391 1.010 1.00 31.67 103 GLN B N 1
ATOM 649 C CA . GLN A 1 103 ? 13.296 -10.304 0.355 1.00 30.42 103 GLN B CA 1
ATOM 650 C C . GLN A 1 103 ? 13.566 -10.440 -1.145 1.00 32.14 103 GLN B C 1
ATOM 651 O O . GLN A 1 103 ? 13.554 -11.544 -1.687 1.00 44.14 103 GLN B O 1
ATOM 657 N N . PHE A 1 104 ? 13.834 -9.332 -1.818 1.00 29.17 104 PHE B N 1
ATOM 658 C CA . PHE A 1 104 ? 14.098 -9.403 -3.246 1.00 32.93 104 PHE B CA 1
ATOM 659 C C . PHE A 1 104 ? 15.581 -9.375 -3.615 1.00 38.40 104 PHE B C 1
ATOM 660 O O . PHE A 1 104 ? 15.923 -9.641 -4.768 1.00 41.84 104 PHE B O 1
ATOM 668 N N . TYR A 1 105 ? 16.455 -9.084 -2.647 1.00 34.13 105 TYR B N 1
ATOM 669 C CA . TYR A 1 105 ? 17.911 -9.124 -2.900 1.00 40.52 105 TYR B CA 1
ATOM 670 C C . TYR A 1 105 ? 18.767 -10.087 -2.056 1.00 38.54 105 TYR B C 1
ATOM 671 O O . TYR A 1 105 ? 19.901 -10.400 -2.441 1.00 39.75 105 TYR B O 1
ATOM 680 N N . GLY A 1 106 ? 18.245 -10.535 -0.914 1.00 36.60 106 GLY B N 1
ATOM 681 C CA . GLY A 1 106 ? 19.020 -11.340 0.016 1.00 37.80 106 GLY B CA 1
ATOM 682 C C . GLY A 1 106 ? 19.474 -12.694 -0.505 1.00 38.16 106 GLY B C 1
ATOM 683 O O . GLY A 1 106 ? 20.514 -13.221 -0.077 1.00 37.64 106 GLY B O 1
ATOM 684 N N . ASN A 1 107 ? 18.705 -13.275 -1.418 1.00 32.63 107 ASN B N 1
ATOM 685 C CA . ASN A 1 107 ? 19.080 -14.582 -1.931 1.00 42.23 107 ASN B CA 1
ATOM 686 C C . ASN A 1 107 ? 20.448 -14.562 -2.591 1.00 42.90 107 ASN B C 1
ATOM 687 O O . ASN A 1 107 ? 21.322 -15.348 -2.227 1.00 43.51 107 ASN B O 1
ATOM 692 N N . ALA A 1 108 ? 20.632 -13.631 -3.522 1.00 39.99 108 ALA B N 1
ATOM 693 C CA . ALA A 1 108 ? 21.889 -13.478 -4.241 1.00 41.23 108 ALA B CA 1
ATOM 694 C C . ALA A 1 108 ? 23.083 -13.418 -3.287 1.00 40.10 108 ALA B C 1
ATOM 695 O O . ALA A 1 108 ? 24.181 -13.856 -3.631 1.00 43.42 108 ALA B O 1
ATOM 697 N N . LEU A 1 109 ? 22.853 -12.880 -2.089 1.00 40.95 109 LEU B N 1
ATOM 698 C CA . LEU A 1 109 ? 23.876 -12.802 -1.040 1.00 44.99 109 LEU B CA 1
ATOM 699 C C . LEU A 1 109 ? 24.114 -14.159 -0.389 1.00 41.55 109 LEU B C 1
ATOM 700 O O . LEU A 1 109 ? 25.245 -14.607 -0.221 1.00 36.93 109 LEU B O 1
ATOM 705 N N . LEU A 1 110 ? 23.027 -14.797 0.003 1.00 40.66 110 LEU B N 1
ATOM 706 C CA . LEU A 1 110 ? 23.133 -16.095 0.609 1.00 37.89 110 LEU B CA 1
ATOM 707 C C . LEU A 1 110 ? 23.844 -17.003 -0.363 1.00 41.92 110 LEU B C 1
ATOM 708 O O . LEU A 1 110 ? 24.691 -17.788 0.041 1.00 49.01 110 LEU B O 1
ATOM 713 N N . GLU A 1 111 ? 23.546 -16.845 -1.651 1.00 39.86 111 GLU B N 1
ATOM 714 C CA . GLU A 1 111 ? 24.148 -17.665 -2.696 1.00 42.12 111 GLU B CA 1
ATOM 715 C C . GLU A 1 111 ? 25.649 -17.426 -2.896 1.00 49.84 111 GLU B C 1
ATOM 716 O O . GLU A 1 111 ? 26.191 -17.726 -3.963 1.00 54.92 111 GLU B O 1
ATOM 722 N N . TYR A 1 112 ? 26.321 -16.912 -1.870 1.00 57.89 112 TYR B N 1
ATOM 723 C CA . TYR A 1 112 ? 27.723 -16.527 -1.999 1.00 61.10 112 TYR B CA 1
ATOM 724 C C . TYR A 1 112 ? 28.738 -17.546 -1.501 1.00 68.46 112 TYR B C 1
ATOM 725 O O . TYR A 1 112 ? 29.260 -17.443 -0.379 1.00 64.55 112 TYR B O 1
ATOM 734 N N . ASN A 1 113 ? 28.992 -18.530 -2.362 1.00 72.36 113 ASN B N 1
ATOM 735 C CA . ASN A 1 113 ? 30.178 -19.364 -2.297 1.00 73.23 113 ASN B CA 1
ATOM 736 C C . ASN A 1 113 ? 31.141 -18.705 -3.279 1.00 77.62 113 ASN B C 1
ATOM 737 O O . ASN A 1 113 ? 32.136 -19.293 -3.720 1.00 77.65 113 ASN B O 1
ATOM 742 N N . ASN A 1 114 ? 30.809 -17.465 -3.625 1.00 70.58 114 ASN B N 1
ATOM 743 C CA . ASN A 1 114 ? 31.626 -16.682 -4.525 1.00 69.59 114 ASN B CA 1
ATOM 744 C C . ASN A 1 114 ? 32.682 -15.859 -3.810 1.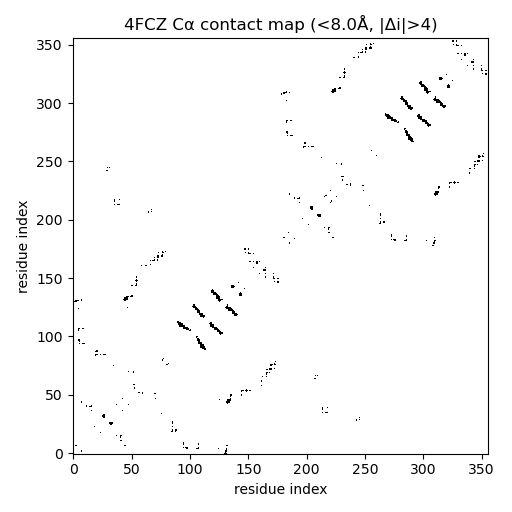00 75.56 114 ASN B C 1
ATOM 745 O O . ASN A 1 114 ? 32.524 -15.452 -2.656 1.00 78.81 114 ASN B O 1
ATOM 750 N N . GLN A 1 115 ? 33.784 -15.647 -4.508 1.00 69.51 115 GLN B N 1
ATOM 751 C CA . GLN A 1 115 ? 34.848 -14.821 -4.002 1.00 76.09 115 GLN B CA 1
ATOM 752 C C . GLN A 1 115 ? 35.026 -13.707 -5.026 1.00 73.27 115 GLN B C 1
ATOM 753 O O . GLN A 1 115 ? 34.248 -13.615 -5.990 1.00 66.39 115 GLN B O 1
ATOM 759 N N . GLY A 1 116 ? 36.025 -12.855 -4.822 1.00 65.55 116 GLY B N 1
ATOM 760 C CA . GLY A 1 116 ? 36.273 -11.774 -5.760 1.00 66.53 116 GLY B CA 1
ATOM 761 C C . GLY A 1 116 ? 35.846 -10.415 -5.241 1.00 60.54 116 GLY B C 1
ATOM 762 O O . GLY A 1 116 ? 35.163 -9.644 -5.931 1.00 52.86 116 GLY B O 1
ATOM 763 N N . ILE A 1 117 ? 36.253 -10.121 -4.011 1.00 57.55 117 ILE B N 1
ATOM 764 C CA . ILE A 1 117 ? 35.950 -8.830 -3.431 1.00 52.04 117 ILE B CA 1
ATOM 765 C C . ILE A 1 117 ? 37.223 -8.016 -3.276 1.00 41.44 117 ILE B C 1
ATOM 766 O O . ILE A 1 117 ? 38.099 -8.339 -2.463 1.00 33.00 117 ILE B O 1
ATOM 771 N N . THR A 1 118 ? 37.297 -6.969 -4.097 1.00 43.57 118 THR B N 1
ATOM 772 C CA . THR A 1 118 ? 38.375 -5.988 -4.081 1.00 42.50 118 THR B CA 1
ATOM 773 C C . THR A 1 118 ? 37.837 -4.615 -3.717 1.00 33.53 118 THR B C 1
ATOM 774 O O . THR A 1 118 ? 37.130 -3.997 -4.502 1.00 34.33 118 THR B O 1
ATOM 778 N N . VAL A 1 119 ? 38.176 -4.138 -2.529 1.00 36.14 119 VAL B N 1
ATOM 779 C CA . VAL A 1 119 ? 37.954 -2.738 -2.188 1.00 37.55 119 VAL B CA 1
ATOM 780 C C . VAL A 1 119 ? 39.084 -1.883 -2.783 1.00 39.37 119 VAL B C 1
ATOM 781 O O . VAL A 1 119 ? 40.178 -1.822 -2.216 1.00 36.48 119 VAL B O 1
ATOM 785 N N . ASP A 1 120 ? 38.813 -1.240 -3.924 1.00 41.33 120 ASP B N 1
ATOM 786 C CA . ASP A 1 120 ? 39.789 -0.379 -4.604 1.00 44.32 120 ASP B CA 1
ATOM 787 C C . ASP A 1 120 ? 40.219 0.759 -3.696 1.00 47.91 120 ASP B C 1
ATOM 788 O O . ASP A 1 120 ? 39.356 1.442 -3.133 1.00 49.44 120 ASP B O 1
ATOM 793 N N . PRO A 1 121 ? 41.551 0.982 -3.579 1.00 51.97 121 PRO B N 1
ATOM 794 C CA . PRO A 1 121 ? 42.191 1.933 -2.648 1.00 50.55 121 PRO B CA 1
ATOM 795 C C . PRO A 1 121 ? 41.557 3.309 -2.768 1.00 56.90 121 PRO B C 1
ATOM 796 O O . PRO A 1 121 ? 41.503 3.842 -3.877 1.00 57.00 121 PRO B O 1
ATOM 800 N N . ALA A 1 122 ? 41.083 3.864 -1.653 1.00 60.42 122 ALA B N 1
ATOM 801 C CA . ALA A 1 122 ? 40.245 5.068 -1.676 1.00 60.19 122 ALA B CA 1
ATOM 802 C C . ALA A 1 122 ? 41.045 6.323 -2.006 1.00 55.48 122 ALA B C 1
ATOM 803 O O . ALA A 1 122 ? 42.219 6.429 -1.653 1.00 56.20 122 ALA B O 1
ATOM 805 N N . LYS A 1 123 ? 40.408 7.276 -2.681 1.00 48.68 123 LYS B N 1
ATOM 806 C CA . LYS A 1 123 ? 41.050 8.563 -2.952 1.00 54.17 123 LYS B CA 1
ATOM 807 C C . LYS A 1 123 ? 41.107 9.415 -1.665 1.00 56.40 123 LYS B C 1
ATOM 808 O O . LYS A 1 123 ? 40.881 8.891 -0.567 1.00 56.56 123 LYS B O 1
ATOM 814 N N . ALA A 1 124 ? 41.430 10.705 -1.781 1.00 49.43 124 ALA B N 1
ATOM 815 C CA . ALA A 1 124 ? 41.329 11.600 -0.622 1.00 42.55 124 ALA B CA 1
ATOM 816 C C . ALA A 1 124 ? 39.891 12.111 -0.464 1.00 44.72 124 ALA B C 1
ATOM 817 O O . ALA A 1 124 ? 39.092 12.061 -1.419 1.00 39.95 124 ALA B O 1
ATOM 819 N N . ASP A 1 125 ? 39.570 12.590 0.739 1.00 39.69 125 ASP B N 1
ATOM 820 C CA . ASP A 1 125 ? 38.225 13.079 1.061 1.00 39.18 125 ASP B CA 1
ATOM 821 C C . ASP A 1 125 ? 38.232 14.560 1.508 1.00 38.38 125 ASP B C 1
ATOM 822 O O . ASP A 1 125 ? 39.299 15.160 1.633 1.00 38.14 125 ASP B O 1
ATOM 827 N N . ASP A 1 126 ? 37.054 15.153 1.723 1.00 41.70 126 ASP B N 1
ATOM 828 C CA . ASP A 1 126 ? 36.970 16.545 2.199 1.00 42.59 126 ASP B CA 1
ATOM 829 C C . ASP A 1 126 ? 36.574 16.673 3.675 1.00 40.37 126 ASP B C 1
ATOM 830 O O . ASP A 1 126 ? 36.288 17.774 4.155 1.00 46.13 126 ASP B O 1
ATOM 835 N N . GLY A 1 127 ? 36.553 15.548 4.383 1.00 39.10 127 GLY B N 1
ATOM 836 C CA . GLY A 1 127 ? 36.198 15.531 5.790 1.00 37.58 127 GLY B CA 1
ATOM 837 C C . GLY A 1 127 ? 34.701 15.434 6.034 1.00 43.07 127 GLY B C 1
ATOM 838 O O . GLY A 1 127 ? 34.248 15.502 7.173 1.00 48.91 127 GLY B O 1
ATOM 839 N N . LYS A 1 128 ? 33.929 15.277 4.966 1.00 37.49 128 LYS B N 1
ATOM 840 C CA . LYS A 1 128 ? 32.482 15.291 5.077 1.00 36.42 128 LYS B CA 1
ATOM 841 C C . LYS A 1 128 ? 31.870 14.369 4.025 1.00 34.86 128 LYS B C 1
ATOM 842 O O . LYS A 1 128 ? 30.807 13.794 4.244 1.00 38.45 128 LYS B O 1
ATOM 848 N N . ARG A 1 129 ? 32.554 14.223 2.893 1.00 30.60 129 ARG B N 1
ATOM 849 C CA . ARG A 1 129 ? 32.093 13.359 1.809 1.00 33.89 129 ARG B CA 1
ATOM 850 C C . ARG A 1 129 ? 33.222 12.435 1.330 1.00 30.65 129 ARG B C 1
ATOM 851 O O . ARG A 1 129 ? 34.392 12.806 1.364 1.00 35.11 129 ARG B O 1
ATOM 859 N N . ALA A 1 130 ? 32.881 11.231 0.895 1.00 27.64 130 ALA B N 1
ATOM 860 C CA . ALA A 1 130 ? 33.894 10.295 0.411 1.00 28.95 130 ALA B CA 1
ATOM 861 C C . ALA A 1 130 ? 33.312 9.259 -0.546 1.00 27.10 130 ALA B C 1
ATOM 862 O O . ALA A 1 130 ? 32.106 9.047 -0.578 1.00 24.59 130 ALA B O 1
ATOM 864 N N . SER A 1 131 ? 34.186 8.608 -1.309 1.00 32.66 131 SER B N 1
ATOM 865 C CA . SER A 1 131 ? 33.768 7.630 -2.316 1.00 33.84 131 SER B CA 1
ATOM 866 C C . SER A 1 131 ? 34.700 6.415 -2.403 1.00 37.57 131 SER B C 1
ATOM 867 O O . SER A 1 131 ? 35.911 6.560 -2.591 1.00 43.89 131 SER B O 1
ATOM 870 N N . VAL A 1 132 ? 34.134 5.219 -2.265 1.00 37.21 132 VAL B N 1
ATOM 871 C CA . VAL A 1 132 ? 34.930 3.997 -2.241 1.00 34.78 132 VAL B CA 1
ATOM 872 C C . VAL A 1 132 ? 34.457 2.966 -3.258 1.00 36.93 132 VAL B C 1
ATOM 873 O O . VAL A 1 132 ? 33.311 2.523 -3.221 1.00 36.63 132 VAL B O 1
ATOM 877 N N . GLY A 1 133 ? 35.358 2.594 -4.166 1.00 42.21 133 GLY B N 1
ATOM 878 C CA . GLY A 1 133 ? 35.078 1.615 -5.202 1.00 34.69 133 GLY B CA 1
ATOM 879 C C . GLY A 1 133 ? 35.276 0.182 -4.734 1.00 39.00 133 GLY B C 1
ATOM 880 O O . GLY A 1 133 ? 35.903 -0.076 -3.699 1.00 41.04 133 GLY B O 1
ATOM 889 N N . LYS A 1 135 ? 35.375 -3.953 -6.670 1.00 41.23 135 LYS B N 1
ATOM 890 C CA . LYS A 1 135 ? 35.105 -4.909 -7.742 1.00 43.31 135 LYS B CA 1
ATOM 891 C C . LYS A 1 135 ? 34.562 -6.203 -7.147 1.00 42.92 135 LYS B C 1
ATOM 892 O O . LYS A 1 135 ? 35.211 -6.839 -6.313 1.00 36.98 135 LYS B O 1
ATOM 898 N N . VAL A 1 136 ? 33.345 -6.564 -7.543 1.00 47.58 136 VAL B N 1
ATOM 899 C CA . VAL A 1 136 ? 32.842 -7.895 -7.263 1.00 54.84 136 VAL B CA 1
ATOM 900 C C . VAL A 1 136 ? 33.165 -8.769 -8.471 1.00 61.76 136 VAL B C 1
ATOM 901 O O . VAL A 1 136 ? 32.474 -8.715 -9.501 1.00 57.66 136 VAL B O 1
ATOM 905 N N . THR A 1 137 ? 34.246 -9.542 -8.339 1.00 59.33 137 THR B N 1
ATOM 906 C CA . THR A 1 137 ? 34.728 -10.422 -9.400 1.00 65.89 137 THR B CA 1
ATOM 907 C C . THR A 1 137 ? 33.879 -11.692 -9.399 1.00 69.94 137 THR B C 1
ATOM 908 O O . THR A 1 137 ? 34.123 -12.629 -8.627 1.00 64.35 137 THR B O 1
ATOM 912 N N . GLY A 1 138 ? 32.880 -11.705 -10.276 1.00 66.88 138 GLY B N 1
ATOM 913 C CA . GLY A 1 138 ? 31.788 -12.656 -10.196 1.00 69.38 138 GLY B CA 1
ATOM 914 C C . GLY A 1 138 ? 32.079 -14.142 -10.295 1.00 76.49 138 GLY B C 1
ATOM 915 O O . GLY A 1 138 ? 33.226 -14.592 -10.280 1.00 71.96 138 GLY B O 1
ATOM 916 N N . ASN A 1 139 ? 30.991 -14.897 -10.410 1.00 81.16 139 ASN B N 1
ATOM 917 C CA . ASN A 1 139 ? 30.998 -16.351 -10.417 1.00 79.28 139 ASN B CA 1
ATOM 918 C C . ASN A 1 139 ? 31.818 -16.963 -11.561 1.00 79.93 139 ASN B C 1
ATOM 919 O O . ASN A 1 139 ? 32.614 -17.883 -11.351 1.00 79.14 139 ASN B O 1
ATOM 924 N N . ASN A 1 140 ? 31.629 -16.431 -12.765 1.00 79.38 140 ASN B N 1
ATOM 925 C CA . ASN A 1 140 ? 32.302 -16.932 -13.961 1.00 76.84 140 ASN B CA 1
ATOM 926 C C . ASN A 1 140 ? 33.635 -16.239 -14.223 1.00 77.64 140 ASN B C 1
ATOM 927 O O . ASN A 1 140 ? 34.607 -16.868 -14.646 1.00 80.69 140 ASN B O 1
ATOM 932 N N . GLY A 1 141 ? 33.663 -14.933 -13.977 1.00 71.80 141 GLY B N 1
ATOM 933 C CA . GLY A 1 141 ? 34.785 -14.098 -14.349 1.00 68.00 141 GLY B CA 1
ATOM 934 C C . GLY A 1 141 ? 34.293 -12.722 -14.763 1.00 73.49 141 GLY B C 1
ATOM 935 O O . GLY A 1 141 ? 35.083 -11.866 -15.162 1.00 70.12 141 GLY B O 1
ATOM 936 N N . ALA A 1 142 ? 32.980 -12.513 -14.673 1.00 70.99 142 ALA B N 1
ATOM 937 C CA . ALA A 1 142 ? 32.390 -11.207 -14.945 1.00 63.28 142 ALA B CA 1
ATOM 938 C C . ALA A 1 142 ? 32.584 -10.268 -13.753 1.00 66.82 142 ALA B C 1
ATOM 939 O O . ALA A 1 142 ? 32.150 -10.567 -12.638 1.00 63.47 142 ALA B O 1
ATOM 941 N N . VAL A 1 143 ? 33.231 -9.131 -13.998 1.00 67.43 143 VAL B N 1
ATOM 942 C CA . VAL A 1 143 ? 33.515 -8.163 -12.943 1.00 64.15 143 VAL B CA 1
ATOM 943 C C . VAL A 1 143 ? 32.473 -7.043 -12.933 1.00 58.51 143 VAL B C 1
ATOM 944 O O . VAL A 1 143 ? 32.171 -6.458 -13.973 1.00 58.08 143 VAL B O 1
ATOM 948 N N . TYR A 1 144 ? 31.921 -6.755 -11.757 1.00 61.38 144 TYR B N 1
ATOM 949 C CA . TYR A 1 144 ? 30.912 -5.702 -11.626 1.00 60.99 144 TYR B CA 1
ATOM 950 C C . TYR A 1 144 ? 31.439 -4.566 -10.730 1.00 53.98 144 TYR B C 1
ATOM 951 O O . TYR A 1 144 ? 31.906 -4.811 -9.606 1.00 47.74 144 TYR B O 1
ATOM 960 N N . PRO A 1 145 ? 31.392 -3.319 -11.246 1.00 54.15 145 PRO B N 1
ATOM 961 C CA . PRO A 1 145 ? 31.912 -2.141 -10.531 1.00 45.11 145 PRO B CA 1
ATOM 962 C C . PRO A 1 145 ? 30.917 -1.567 -9.519 1.00 41.83 145 PRO B C 1
ATOM 963 O O . PRO A 1 145 ? 29.706 -1.469 -9.797 1.00 38.95 145 PRO B O 1
ATOM 967 N N . VAL A 1 146 ? 31.436 -1.193 -8.352 1.00 37.96 146 VAL B N 1
ATOM 968 C CA . VAL A 1 146 ? 30.613 -0.678 -7.264 1.00 40.02 146 VAL B CA 1
ATOM 969 C C . VAL A 1 146 ? 31.274 0.533 -6.594 1.00 38.58 146 VAL B C 1
ATOM 970 O O . VAL A 1 146 ? 32.446 0.491 -6.250 1.00 42.15 146 VAL B O 1
ATOM 974 N N . GLN A 1 147 ? 30.513 1.609 -6.413 1.00 42.37 147 GLN B N 1
ATOM 975 C CA . GLN A 1 147 ? 31.017 2.844 -5.807 1.00 38.85 147 GLN B CA 1
ATOM 976 C C . GLN A 1 147 ? 30.146 3.221 -4.604 1.00 34.44 147 GLN B C 1
ATOM 977 O O . GLN A 1 147 ? 28.944 3.448 -4.757 1.00 38.66 147 GLN B O 1
ATOM 983 N N . TYR A 1 148 ? 30.723 3.274 -3.409 1.00 32.92 148 TYR B N 1
ATOM 984 C CA . TYR A 1 148 ? 29.976 3.777 -2.253 1.00 32.23 148 TYR B CA 1
ATOM 985 C C . TYR A 1 148 ? 30.193 5.278 -2.065 1.00 31.44 148 TYR B C 1
ATOM 986 O O . TYR A 1 148 ? 31.291 5.794 -2.262 1.00 32.86 148 TYR B O 1
ATOM 995 N N . THR A 1 149 ? 29.139 5.987 -1.701 1.00 28.61 149 THR B N 1
ATOM 996 C CA . THR A 1 149 ? 29.314 7.343 -1.223 1.00 29.01 149 THR B CA 1
ATOM 997 C C . THR A 1 149 ? 29.054 7.308 0.270 1.00 26.73 149 THR B C 1
ATOM 998 O O . THR A 1 149 ? 28.167 6.599 0.733 1.00 27.21 149 THR B O 1
ATOM 1002 N N . LEU A 1 150 ? 29.852 8.046 1.023 1.00 26.54 150 LEU B N 1
ATOM 1003 C CA . LEU A 1 150 ? 29.763 7.995 2.461 1.00 25.30 150 LEU B CA 1
ATOM 1004 C C . LEU A 1 150 ? 29.746 9.406 3.036 1.00 32.24 150 LEU B C 1
ATOM 1005 O O . LEU A 1 150 ? 30.228 10.368 2.427 1.00 28.03 150 LEU B O 1
ATOM 1010 N N . GLU A 1 151 ? 29.179 9.513 4.224 1.00 35.64 151 GLU B N 1
ATOM 1011 C CA . GLU A 1 151 ? 29.069 10.778 4.904 1.00 35.32 151 GLU B CA 1
ATOM 1012 C C . GLU A 1 151 ? 29.746 10.653 6.253 1.00 33.58 151 GLU B C 1
ATOM 1013 O O . GLU A 1 151 ? 29.654 9.611 6.902 1.00 32.03 151 GLU B O 1
ATOM 1019 N N . ASN A 1 152 ? 30.427 11.712 6.673 1.00 37.60 152 ASN B N 1
ATOM 1020 C CA . ASN A 1 152 ? 30.862 11.791 8.055 1.00 40.25 152 ASN B CA 1
ATOM 1021 C C . ASN A 1 152 ? 29.719 12.295 8.933 1.00 41.92 152 ASN B C 1
ATOM 1022 O O . ASN A 1 152 ? 29.328 13.472 8.865 1.00 36.10 152 ASN B O 1
ATOM 1027 N N . ILE A 1 153 ? 29.182 11.380 9.738 1.00 41.56 153 ILE B N 1
ATOM 1028 C CA . ILE A 1 153 ? 28.080 11.676 10.638 1.00 43.26 153 ILE B CA 1
ATOM 1029 C C . ILE A 1 153 ? 28.612 11.756 12.066 1.00 42.29 153 ILE B C 1
ATOM 1030 O O . ILE A 1 153 ? 28.851 10.725 12.721 1.00 31.77 153 ILE B O 1
ATOM 1035 N N . GLY A 1 154 ? 28.797 12.994 12.527 1.00 42.58 154 GLY B N 1
ATOM 1036 C CA . GLY A 1 154 ? 29.323 13.268 13.849 1.00 44.55 154 GLY B CA 1
ATOM 1037 C C . GLY A 1 154 ? 30.581 12.473 14.125 1.00 51.22 154 GLY B C 1
ATOM 1038 O O . GLY A 1 154 ? 30.673 11.805 15.157 1.00 59.45 154 GLY B O 1
ATOM 1039 N N . GLY A 1 155 ? 31.535 12.513 13.196 1.00 42.33 155 GLY B N 1
ATOM 1040 C CA . GLY A 1 155 ? 32.776 11.779 13.372 1.00 45.10 155 GLY B CA 1
ATOM 1041 C C . GLY A 1 155 ? 32.864 10.412 12.704 1.00 49.40 155 GLY B C 1
ATOM 1042 O O . GLY A 1 155 ? 33.962 9.980 12.341 1.00 49.59 155 GLY B O 1
ATOM 1043 N N . GLU A 1 156 ? 31.732 9.719 12.551 1.00 46.83 156 GLU B N 1
ATOM 1044 C CA . GLU A 1 156 ? 31.727 8.377 11.944 1.00 45.23 156 GLU B CA 1
ATOM 1045 C C . GLU A 1 156 ? 31.365 8.385 10.445 1.00 42.24 156 GLU B C 1
ATOM 1046 O O . GLU A 1 156 ? 30.444 9.094 10.029 1.00 45.56 156 GLU B O 1
ATOM 1052 N N . TRP A 1 157 ? 32.067 7.583 9.644 1.00 39.38 157 TRP B N 1
ATOM 1053 C CA . TRP A 1 157 ? 31.760 7.436 8.213 1.00 33.19 157 TRP B CA 1
ATOM 1054 C C . TRP A 1 157 ? 30.716 6.349 7.954 1.00 34.28 157 TRP B C 1
ATOM 1055 O O . TRP A 1 157 ? 30.947 5.174 8.265 1.00 35.07 157 TRP B O 1
ATOM 1066 N N . LYS A 1 158 ? 29.582 6.735 7.367 1.00 36.11 158 LYS B N 1
ATOM 1067 C CA . LYS A 1 158 ? 28.489 5.804 7.083 1.00 26.02 158 LYS B CA 1
ATOM 1068 C C . LYS A 1 158 ? 28.099 5.883 5.614 1.00 23.69 158 LYS B C 1
ATOM 1069 O O . LYS A 1 158 ? 28.209 6.939 4.992 1.00 24.09 158 LYS B O 1
ATOM 1075 N N . VAL A 1 159 ? 27.635 4.777 5.048 1.00 21.27 159 VAL B N 1
ATOM 1076 C CA . VAL A 1 159 ? 27.241 4.791 3.646 1.00 21.96 159 VAL B CA 1
ATOM 1077 C C . VAL A 1 159 ? 25.926 5.577 3.422 1.00 26.20 159 VAL B C 1
ATOM 1078 O O . VAL A 1 159 ? 24.952 5.425 4.168 1.00 25.04 159 VAL B O 1
ATOM 1082 N N . ARG A 1 160 ? 25.919 6.432 2.398 1.00 26.04 160 ARG B N 1
ATOM 1083 C CA . ARG A 1 160 ? 24.776 7.277 2.082 1.00 24.78 160 ARG B CA 1
ATOM 1084 C C . ARG A 1 160 ? 24.130 6.834 0.777 1.00 27.18 160 ARG B C 1
ATOM 1085 O O . ARG A 1 160 ? 22.917 6.967 0.595 1.00 27.06 160 ARG B O 1
ATOM 1093 N N . ASN A 1 161 ? 24.941 6.298 -0.131 1.00 26.42 161 ASN B N 1
ATOM 1094 C CA . ASN A 1 161 ? 24.431 5.813 -1.411 1.00 26.11 161 ASN B CA 1
ATOM 1095 C C . ASN A 1 161 ? 25.315 4.728 -2.022 1.00 31.16 161 ASN B C 1
ATOM 1096 O O . ASN A 1 161 ? 26.477 4.571 -1.631 1.00 33.59 161 ASN B O 1
ATOM 1101 N N . VAL A 1 162 ? 24.773 3.964 -2.963 1.00 25.12 162 VAL B N 1
ATOM 1102 C CA . VAL A 1 162 ? 25.608 3.034 -3.709 1.00 28.34 162 VAL B CA 1
ATOM 1103 C C . VAL A 1 162 ? 25.256 3.056 -5.181 1.00 32.74 162 VAL B C 1
ATOM 1104 O O . VAL A 1 162 ? 24.092 3.179 -5.554 1.00 32.27 162 VAL B O 1
ATOM 1108 N N . ILE A 1 163 ? 26.283 2.980 -6.013 1.00 35.75 163 ILE B N 1
ATOM 1109 C CA . ILE A 1 163 ? 26.111 2.905 -7.447 1.00 34.10 163 ILE B CA 1
ATOM 1110 C C . ILE A 1 163 ? 26.543 1.502 -7.850 1.00 37.79 163 ILE B C 1
ATOM 1111 O O . ILE A 1 163 ? 27.700 1.134 -7.640 1.00 36.26 163 ILE B O 1
ATOM 1116 N N . VAL A 1 164 ? 25.607 0.710 -8.382 1.00 37.97 164 VAL B N 1
ATOM 1117 C CA . VAL A 1 164 ? 25.905 -0.660 -8.811 1.00 40.17 164 VAL B CA 1
ATOM 1118 C C . VAL A 1 164 ? 25.697 -0.835 -10.314 1.00 44.44 164 VAL B C 1
ATOM 1119 O O . VAL A 1 164 ? 24.582 -0.647 -10.807 1.00 47.65 164 VAL B O 1
ATOM 1123 N N . ASN A 1 165 ? 26.761 -1.207 -11.027 1.00 45.87 165 ASN B N 1
ATOM 1124 C CA . ASN A 1 165 ? 26.744 -1.303 -12.495 1.00 46.35 165 ASN B CA 1
ATOM 1125 C C . ASN A 1 165 ? 26.238 -0.049 -13.216 1.00 50.47 165 ASN B C 1
ATOM 1126 O O . ASN A 1 165 ? 25.334 -0.138 -14.072 1.00 47.59 165 ASN B O 1
ATOM 1131 N N . GLY A 1 166 ? 26.828 1.102 -12.877 1.00 39.88 166 GLY B N 1
ATOM 1132 C CA . GLY A 1 166 ? 26.414 2.377 -13.440 1.00 41.15 166 GLY B CA 1
ATOM 1133 C C . GLY A 1 166 ? 24.987 2.802 -13.095 1.00 43.35 166 GLY B C 1
ATOM 1134 O O . GLY A 1 166 ? 24.422 3.699 -13.734 1.00 40.97 166 GLY B O 1
ATOM 1135 N N . ILE A 1 167 ? 24.402 2.164 -12.081 1.00 42.13 167 ILE B N 1
ATOM 1136 C CA . ILE A 1 167 ? 23.059 2.510 -11.640 1.00 42.30 167 ILE B CA 1
ATOM 1137 C C . ILE A 1 167 ? 23.039 3.046 -10.202 1.00 38.91 167 ILE B C 1
ATOM 1138 O O . ILE A 1 167 ? 23.273 2.304 -9.235 1.00 33.18 167 ILE B O 1
ATOM 1143 N N . ASN A 1 168 ? 22.749 4.341 -10.087 1.00 37.19 168 ASN B N 1
ATOM 1144 C CA . ASN A 1 168 ? 22.569 5.012 -8.804 1.00 31.35 168 ASN B CA 1
ATOM 1145 C C . ASN A 1 168 ? 21.382 4.393 -8.057 1.00 30.63 168 ASN B C 1
ATOM 1146 O O . ASN A 1 168 ? 20.227 4.560 -8.443 1.00 33.72 168 ASN B O 1
ATOM 1151 N N . ILE A 1 169 ? 21.668 3.657 -6.992 1.00 31.75 169 ILE B N 1
ATOM 1152 C CA . ILE A 1 169 ? 20.608 2.980 -6.260 1.00 35.65 169 ILE B CA 1
ATOM 1153 C C . ILE A 1 169 ? 19.676 3.995 -5.585 1.00 29.84 169 ILE B C 1
ATOM 1154 O O . ILE A 1 169 ? 18.451 3.891 -5.690 1.00 32.64 169 ILE B O 1
ATOM 1159 N N . GLY A 1 170 ? 20.263 5.001 -4.945 1.00 30.77 170 GLY B N 1
ATOM 1160 C CA . GLY A 1 170 ? 19.502 6.045 -4.278 1.00 29.83 170 GLY B CA 1
ATOM 1161 C C . GLY A 1 170 ? 18.577 6.847 -5.176 1.00 34.71 170 GLY B C 1
ATOM 1162 O O . GLY A 1 170 ? 17.572 7.403 -4.717 1.00 35.32 170 GLY B O 1
ATOM 1163 N N . LYS A 1 171 ? 18.931 6.910 -6.458 1.00 37.41 171 LYS B N 1
ATOM 1164 C CA . LYS A 1 171 ? 18.172 7.635 -7.480 1.00 36.76 171 LYS B CA 1
ATOM 1165 C C . LYS A 1 171 ? 17.083 6.753 -8.088 1.00 36.07 171 LYS B C 1
ATOM 1166 O O . LYS A 1 171 ? 16.040 7.237 -8.520 1.00 37.44 171 LYS B O 1
ATOM 1172 N N . LEU A 1 172 ? 17.340 5.454 -8.120 1.00 31.78 172 LEU B N 1
ATOM 1173 C CA . LEU A 1 172 ? 16.380 4.488 -8.617 1.00 28.89 172 LEU B CA 1
ATOM 1174 C C . LEU A 1 172 ? 15.150 4.486 -7.733 1.00 27.85 172 LEU B C 1
ATOM 1175 O O . LEU A 1 172 ? 14.032 4.654 -8.200 1.00 30.50 172 LEU B O 1
ATOM 1180 N N . PHE A 1 173 ? 15.370 4.297 -6.440 1.00 30.26 173 PHE B N 1
ATOM 1181 C CA . PHE A 1 173 ? 14.282 4.218 -5.481 1.00 28.36 173 PHE B CA 1
ATOM 1182 C C . PHE A 1 173 ? 13.623 5.549 -5.230 1.00 27.60 173 PHE B C 1
ATOM 1183 O O . PHE A 1 173 ? 12.527 5.603 -4.712 1.00 33.62 173 PHE B O 1
ATOM 1191 N N . ARG A 1 174 ? 14.305 6.624 -5.590 1.00 30.53 174 ARG B N 1
ATOM 1192 C CA . ARG A 1 174 ? 13.789 7.968 -5.406 1.00 28.91 174 ARG B CA 1
ATOM 1193 C C . ARG A 1 174 ? 12.745 8.301 -6.461 1.00 34.75 174 ARG B C 1
ATOM 1194 O O . ARG A 1 174 ? 11.778 9.014 -6.186 1.00 38.21 174 ARG B O 1
ATOM 1202 N N . ASP A 1 175 ? 12.963 7.813 -7.679 1.00 35.18 175 ASP B N 1
ATOM 1203 C CA . ASP A 1 175 ? 12.038 8.072 -8.771 1.00 35.21 175 ASP B CA 1
ATOM 1204 C C . ASP A 1 175 ? 10.869 7.147 -8.558 1.00 35.92 175 ASP B C 1
ATOM 1205 O O . ASP A 1 175 ? 9.726 7.493 -8.854 1.00 32.75 175 ASP B O 1
ATOM 1210 N N . GLN A 1 176 ? 11.179 5.969 -8.017 1.00 36.77 176 GLN B N 1
ATOM 1211 C CA . GLN A 1 176 ? 10.178 4.944 -7.736 1.00 37.64 176 GLN B CA 1
ATOM 1212 C C . GLN A 1 176 ? 9.184 5.419 -6.668 1.00 38.00 176 GLN B C 1
ATOM 1213 O O . GLN A 1 176 ? 7.967 5.147 -6.742 1.00 30.78 176 GLN B O 1
ATOM 1219 N N . PHE A 1 177 ? 9.712 6.163 -5.694 1.00 34.91 177 PHE B N 1
ATOM 1220 C CA . PHE A 1 177 ? 8.883 6.764 -4.662 1.00 30.33 177 PHE B CA 1
ATOM 1221 C C . PHE A 1 177 ? 8.014 7.880 -5.257 1.00 32.52 177 PHE B C 1
ATOM 1222 O O . PHE A 1 177 ? 6.873 8.071 -4.849 1.00 33.25 177 PHE B O 1
ATOM 1230 N N . ALA A 1 178 ? 8.565 8.587 -6.241 1.00 31.40 178 ALA B N 1
ATOM 1231 C CA . ALA A 1 178 ? 7.954 9.768 -6.838 1.00 27.18 178 ALA B CA 1
ATOM 1232 C C . ALA A 1 178 ? 6.828 9.419 -7.822 1.00 33.93 178 ALA B C 1
ATOM 1233 O O . ALA A 1 178 ? 5.843 10.162 -7.949 1.00 29.88 178 ALA B O 1
ATOM 1235 N N . ASP A 1 179 ? 6.999 8.305 -8.537 1.00 36.52 179 ASP B N 1
ATOM 1236 C CA . ASP A 1 179 ? 5.969 7.791 -9.432 1.00 32.59 179 ASP B CA 1
ATOM 1237 C C . ASP A 1 179 ? 4.776 7.288 -8.605 1.00 37.83 179 ASP B C 1
ATOM 1238 O O . ASP A 1 179 ? 3.611 7.561 -8.925 1.00 35.89 179 ASP B O 1
ATOM 1243 N N . ALA A 1 180 ? 5.081 6.556 -7.533 1.00 36.81 180 ALA B N 1
ATOM 1244 C CA . ALA A 1 180 ? 4.066 6.102 -6.583 1.00 32.74 180 ALA B CA 1
ATOM 1245 C C . ALA A 1 180 ? 3.344 7.282 -5.973 1.00 29.36 180 ALA B C 1
ATOM 1246 O O . ALA A 1 180 ? 2.134 7.274 -5.838 1.00 34.14 180 ALA B O 1
ATOM 1256 N N . GLN A 1 182 ? 2.946 10.043 -7.388 1.00 30.65 182 GLN B N 1
ATOM 1257 C CA . GLN A 1 182 ? 2.014 10.473 -8.422 1.00 32.55 182 GLN B CA 1
ATOM 1258 C C . GLN A 1 182 ? 0.771 9.589 -8.447 1.00 37.09 182 GLN B C 1
ATOM 1259 O O . GLN A 1 182 ? -0.349 10.098 -8.418 1.00 35.32 182 GLN B O 1
ATOM 1265 N N . ARG A 1 183 ? 0.968 8.272 -8.498 1.00 38.29 183 ARG B N 1
ATOM 1266 C CA . ARG A 1 183 ? -0.147 7.320 -8.519 1.00 36.30 183 ARG B CA 1
ATOM 1267 C C . ARG A 1 183 ? -1.080 7.459 -7.313 1.00 37.38 183 ARG B C 1
ATOM 1268 O O . ARG A 1 183 ? -2.300 7.531 -7.456 1.00 36.76 183 ARG B O 1
ATOM 1276 N N . ASN A 1 184 ? -0.501 7.498 -6.122 1.00 36.41 184 ASN B N 1
ATOM 1277 C CA . ASN A 1 184 ? -1.298 7.506 -4.910 1.00 36.78 184 ASN B CA 1
ATOM 1278 C C . ASN A 1 184 ? -1.762 8.913 -4.547 1.00 35.86 184 ASN B C 1
ATOM 1279 O O . ASN A 1 184 ? -2.243 9.144 -3.442 1.00 35.71 184 ASN B O 1
ATOM 1284 N N . GLY A 1 185 ? -1.624 9.841 -5.493 1.00 35.41 185 GLY B N 1
ATOM 1285 C CA . GLY A 1 185 ? -2.055 11.221 -5.309 1.00 36.56 185 GLY B CA 1
ATOM 1286 C C . GLY A 1 185 ? -1.435 11.922 -4.105 1.00 44.35 185 GLY B C 1
ATOM 1287 O O . GLY A 1 185 ? -2.076 12.788 -3.486 1.00 43.17 185 GLY B O 1
ATOM 1288 N N . ASN A 1 186 ? -0.199 11.530 -3.778 1.00 39.60 186 ASN B N 1
ATOM 1289 C CA . ASN A 1 186 ? 0.583 12.094 -2.681 1.00 30.45 186 ASN B CA 1
ATOM 1290 C C . ASN A 1 186 ? 0.121 11.667 -1.298 1.00 30.79 186 ASN B C 1
ATOM 1291 O O . ASN A 1 186 ? 0.412 12.333 -0.306 1.00 26.86 186 ASN B O 1
ATOM 1296 N N . ASP A 1 187 ? -0.571 10.533 -1.232 1.00 33.00 187 ASP B N 1
ATOM 1297 C CA . ASP A 1 187 ? -0.918 9.965 0.059 1.00 29.56 187 ASP B CA 1
ATOM 1298 C C . ASP A 1 187 ? 0.308 9.254 0.575 1.00 32.39 187 ASP B C 1
ATOM 1299 O O . ASP A 1 187 ? 0.636 8.159 0.121 1.00 36.56 187 ASP B O 1
ATOM 1304 N N . LEU A 1 188 ? 0.983 9.891 1.523 1.00 31.29 188 LEU B N 1
ATOM 1305 C CA . LEU A 1 188 ? 2.170 9.337 2.147 1.00 27.84 188 LEU B CA 1
ATOM 1306 C C . LEU A 1 188 ? 1.908 8.001 2.786 1.00 28.89 188 LEU B C 1
ATOM 1307 O O . LEU A 1 188 ? 2.728 7.098 2.686 1.00 36.04 188 LEU B O 1
ATOM 1312 N N . ASP A 1 189 ? 0.775 7.866 3.461 1.00 31.41 189 ASP B N 1
ATOM 1313 C CA . ASP A 1 189 ? 0.463 6.593 4.100 1.00 33.39 189 ASP B CA 1
ATOM 1314 C C . ASP A 1 189 ? 0.380 5.456 3.086 1.00 29.06 189 ASP B C 1
ATOM 1315 O O . ASP A 1 189 ? 1.075 4.464 3.212 1.00 29.77 189 ASP B O 1
ATOM 1320 N N . LYS A 1 190 ? -0.439 5.632 2.059 1.00 32.99 190 LYS B N 1
ATOM 1321 C CA . LYS A 1 190 ? -0.617 4.619 1.030 1.00 30.73 190 LYS B CA 1
ATOM 1322 C C . LYS A 1 190 ? 0.691 4.320 0.313 1.00 35.58 190 LYS B C 1
ATOM 1323 O O . LYS A 1 190 ? 0.961 3.175 -0.029 1.00 41.01 190 LYS B O 1
ATOM 1329 N N . THR A 1 191 ? 1.514 5.342 0.113 1.00 31.71 191 THR B N 1
ATOM 1330 C CA . THR A 1 191 ? 2.791 5.155 -0.568 1.00 30.38 191 THR B CA 1
ATOM 1331 C C . THR A 1 191 ? 3.740 4.304 0.291 1.00 36.06 191 THR B C 1
ATOM 1332 O O . THR A 1 191 ? 4.393 3.381 -0.207 1.00 38.71 191 THR B O 1
ATOM 1336 N N . ILE A 1 192 ? 3.788 4.591 1.587 1.00 31.10 192 ILE B N 1
ATOM 1337 C CA . ILE A 1 192 ? 4.617 3.820 2.502 1.00 29.91 192 ILE B CA 1
ATOM 1338 C C . ILE A 1 192 ? 4.105 2.384 2.685 1.00 32.83 192 ILE B C 1
ATOM 1339 O O . ILE A 1 192 ? 4.894 1.466 2.884 1.00 39.70 192 ILE B O 1
ATOM 1344 N N . ASP A 1 193 ? 2.796 2.175 2.601 1.00 33.09 193 ASP B N 1
ATOM 1345 C CA . ASP A 1 193 ? 2.239 0.838 2.819 1.00 36.33 193 ASP B CA 1
ATOM 1346 C C . ASP A 1 193 ? 2.398 -0.134 1.639 1.00 37.11 193 ASP B C 1
ATOM 1347 O O . ASP A 1 193 ? 2.426 -1.348 1.836 1.00 33.06 193 ASP B O 1
ATOM 1352 N N . GLY A 1 194 ? 2.498 0.398 0.424 1.00 35.11 194 GLY B N 1
ATOM 1353 C CA . GLY A 1 194 ? 2.650 -0.433 -0.757 1.00 36.74 194 GLY B CA 1
ATOM 1354 C C . GLY A 1 194 ? 4.061 -0.451 -1.322 1.00 36.13 194 GLY B C 1
ATOM 1355 O O . GLY A 1 194 ? 4.271 -0.752 -2.502 1.00 32.52 194 GLY B O 1
ATOM 1356 N N . TRP A 1 195 ? 5.031 -0.158 -0.462 1.00 36.52 195 TRP B N 1
ATOM 1357 C CA . TRP A 1 195 ? 6.405 0.081 -0.883 1.00 36.42 195 TRP B CA 1
ATOM 1358 C C . TRP A 1 195 ? 7.179 -1.208 -1.164 1.00 36.23 195 TRP B C 1
ATOM 1359 O O . TRP A 1 195 ? 8.160 -1.201 -1.910 1.00 35.91 195 TRP B O 1
ATOM 1370 N N . ALA A 1 196 ? 6.744 -2.307 -0.560 1.00 35.69 196 ALA B N 1
ATOM 1371 C CA . ALA A 1 196 ? 7.384 -3.590 -0.807 1.00 31.56 196 ALA B CA 1
ATOM 1372 C C . ALA A 1 196 ? 7.380 -3.850 -2.302 1.00 35.54 196 ALA B C 1
ATOM 1373 O O . ALA A 1 196 ? 8.435 -3.918 -2.934 1.00 39.57 196 ALA B O 1
ATOM 1375 N N . GLY A 1 197 ? 6.180 -3.971 -2.862 1.00 38.94 197 GLY B N 1
ATOM 1376 C CA . GLY A 1 197 ? 6.011 -4.187 -4.286 1.00 41.60 197 GLY B CA 1
ATOM 1377 C C . GLY A 1 197 ? 6.546 -3.031 -5.104 1.00 42.33 197 GLY B C 1
ATOM 1378 O O . GLY A 1 197 ? 6.836 -3.175 -6.291 1.00 44.46 197 GLY B O 1
ATOM 1379 N N . GLU A 1 198 ? 6.676 -1.877 -4.462 1.00 39.45 198 GLU B N 1
ATOM 1380 C CA . GLU A 1 198 ? 7.280 -0.730 -5.105 1.00 37.16 198 GLU B CA 1
ATOM 1381 C C . GLU A 1 198 ? 8.758 -0.994 -5.249 1.00 38.23 198 GLU B C 1
ATOM 1382 O O . GLU A 1 198 ? 9.375 -0.555 -6.208 1.00 43.43 198 GLU B O 1
ATOM 1388 N N . VAL A 1 199 ? 9.328 -1.706 -4.282 1.00 40.77 199 VAL B N 1
ATOM 1389 C CA . VAL A 1 199 ? 10.751 -2.046 -4.317 1.00 42.53 199 VAL B CA 1
ATOM 1390 C C . VAL A 1 199 ? 10.987 -3.193 -5.298 1.00 46.04 199 VAL B C 1
ATOM 1391 O O . VAL A 1 199 ? 11.986 -3.205 -6.028 1.00 46.06 199 VAL B O 1
ATOM 1395 N N . ALA A 1 200 ? 10.051 -4.144 -5.315 1.00 44.70 200 ALA B N 1
ATOM 1396 C CA . ALA A 1 200 ? 10.069 -5.240 -6.282 1.00 45.21 200 ALA B CA 1
ATOM 1397 C C . ALA A 1 200 ? 10.031 -4.703 -7.724 1.00 52.71 200 ALA B C 1
ATOM 1398 O O . ALA A 1 200 ? 10.832 -5.122 -8.572 1.00 52.86 200 ALA B O 1
ATOM 1400 N N . LYS A 1 201 ? 9.107 -3.775 -7.989 1.00 48.25 201 LYS B N 1
ATOM 1401 C CA . LYS A 1 201 ? 9.004 -3.127 -9.300 1.00 50.91 201 LYS B CA 1
ATOM 1402 C C . LYS A 1 201 ? 10.323 -2.476 -9.729 1.00 60.23 201 LYS B C 1
ATOM 1403 O O . LYS A 1 201 ? 10.807 -2.714 -10.839 1.00 64.22 201 LYS B O 1
ATOM 1409 N N . ALA A 1 202 ? 10.896 -1.665 -8.837 1.00 56.04 202 ALA B N 1
ATOM 1410 C CA . ALA A 1 202 ? 12.127 -0.914 -9.105 1.00 55.24 202 ALA B CA 1
ATOM 1411 C C . ALA A 1 202 ? 13.349 -1.790 -9.447 1.00 60.33 202 ALA B C 1
ATOM 1412 O O . ALA A 1 202 ? 14.374 -1.267 -9.898 1.00 55.98 202 ALA B O 1
ATOM 1414 N N . LYS A 1 203 ? 13.245 -3.106 -9.225 1.00 60.98 203 LYS B N 1
ATOM 1415 C CA . LYS A 1 203 ? 14.310 -4.044 -9.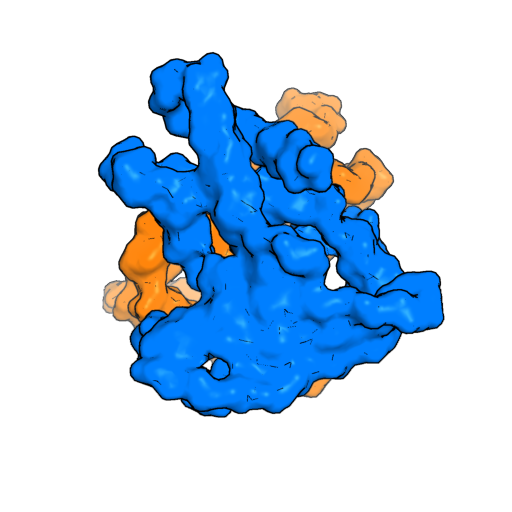599 1.00 58.67 203 LYS B CA 1
ATOM 1416 C C . LYS A 1 203 ? 14.434 -4.179 -11.123 1.00 63.56 203 LYS B C 1
ATOM 1417 O O . LYS A 1 203 ? 15.495 -3.902 -11.697 1.00 61.76 203 LYS B O 1
ATOM 1423 N N . GLN A 1 204 ? 13.341 -4.601 -11.764 1.00 65.97 204 GLN B N 1
ATOM 1424 C CA . GLN A 1 204 ? 13.270 -4.697 -13.221 1.00 56.67 204 GLN B CA 1
ATOM 1425 C C . GLN A 1 204 ? 13.026 -3.323 -13.819 1.00 62.54 204 GLN B C 1
ATOM 1426 O O . GLN A 1 204 ? 13.931 -2.493 -13.875 1.00 68.03 204 GLN B O 1
ATOM 1432 N N . ALA B 1 22 ? 32.307 -20.800 25.317 1.00 62.56 22 ALA A N 1
ATOM 1433 C CA . ALA B 1 22 ? 33.247 -19.723 24.996 1.00 74.49 22 ALA A CA 1
ATOM 1434 C C . ALA B 1 22 ? 34.094 -19.255 26.187 1.00 65.71 22 ALA A C 1
ATOM 1435 O O . ALA B 1 22 ? 34.246 -19.945 27.207 1.00 53.72 22 ALA A O 1
ATOM 1437 N N . VAL B 1 23 ? 34.628 -18.050 26.040 1.00 65.08 23 VAL A N 1
ATOM 1438 C CA . VAL B 1 23 ? 35.446 -17.427 27.068 1.00 69.40 23 VAL A CA 1
ATOM 1439 C C . VAL B 1 23 ? 34.613 -17.005 28.291 1.00 69.04 23 VAL A C 1
ATOM 1440 O O . VAL B 1 23 ? 35.066 -16.170 29.086 1.00 67.50 23 VAL A O 1
ATOM 1444 N N . GLN B 1 24 ? 33.412 -17.582 28.445 1.00 59.03 24 GLN A N 1
ATOM 1445 C CA . GLN B 1 24 ? 32.444 -17.093 29.428 1.00 47.79 24 GLN A CA 1
ATOM 1446 C C . GLN B 1 24 ? 31.731 -18.148 30.277 1.00 42.81 24 GLN A C 1
ATOM 1447 O O . GLN B 1 24 ? 30.999 -18.978 29.773 1.00 42.64 24 GLN A O 1
ATOM 1453 N N . THR B 1 25 ? 31.949 -18.076 31.583 1.00 47.58 25 THR A N 1
ATOM 1454 C CA . THR B 1 25 ? 31.208 -18.859 32.564 1.00 36.90 25 THR A CA 1
ATOM 1455 C C . THR B 1 25 ? 29.829 -18.262 32.656 1.00 35.40 25 THR A C 1
ATOM 1456 O O . THR B 1 25 ? 29.620 -17.136 32.188 1.00 38.44 25 THR A O 1
ATOM 1460 N N . PRO B 1 26 ? 28.886 -18.994 33.286 1.00 35.95 26 PRO A N 1
ATOM 1461 C CA . PRO B 1 26 ? 27.525 -18.486 33.487 1.00 39.01 26 PRO A CA 1
ATOM 1462 C C . PRO B 1 26 ? 27.472 -17.171 34.271 1.00 36.40 26 PRO A C 1
ATOM 1463 O O . PRO B 1 26 ? 26.509 -16.417 34.142 1.00 35.03 26 PRO A O 1
ATOM 1467 N N . HIS B 1 27 ? 28.486 -16.911 35.087 1.00 40.63 27 HIS A N 1
ATOM 1468 C CA . HIS B 1 27 ? 28.541 -15.679 35.858 1.00 36.77 27 HIS A CA 1
ATOM 1469 C C . HIS B 1 27 ? 28.893 -14.514 34.929 1.00 35.93 27 HIS A C 1
ATOM 1470 O O . HIS B 1 27 ? 28.209 -13.490 34.924 1.00 34.78 27 HIS A O 1
ATOM 1477 N N . GLU B 1 28 ? 29.942 -14.682 34.131 1.00 35.60 28 GLU A N 1
ATOM 1478 C CA . GLU B 1 28 ? 30.410 -13.615 33.251 1.00 37.29 28 GLU A CA 1
ATOM 1479 C C . GLU B 1 28 ? 29.352 -13.245 32.223 1.00 40.57 28 GLU A C 1
ATOM 1480 O O . GLU B 1 28 ? 29.273 -12.089 31.802 1.00 38.80 28 GLU A O 1
ATOM 1486 N N . VAL B 1 29 ? 28.560 -14.238 31.809 1.00 38.76 29 VAL A N 1
ATOM 1487 C CA . VAL B 1 29 ? 27.478 -14.028 30.844 1.00 33.23 29 VAL A CA 1
ATOM 1488 C C . VAL B 1 29 ? 26.409 -13.075 31.372 1.00 33.51 29 VAL A C 1
ATOM 1489 O O . VAL B 1 29 ? 26.019 -12.136 30.685 1.00 37.93 29 VAL A O 1
ATOM 1493 N N . VAL B 1 30 ? 25.963 -13.299 32.604 1.00 32.19 30 VAL A N 1
ATOM 1494 C CA . VAL B 1 30 ? 24.900 -12.493 33.208 1.00 32.20 30 VAL A CA 1
ATOM 1495 C C . VAL B 1 30 ? 25.288 -11.036 33.510 1.00 38.30 30 VAL A C 1
ATOM 1496 O O . VAL B 1 30 ? 24.497 -10.121 33.328 1.00 35.02 30 VAL A O 1
ATOM 1500 N N . GLN B 1 31 ? 26.502 -10.817 33.992 1.00 40.86 31 GLN A N 1
ATOM 1501 C CA . GLN B 1 31 ? 26.926 -9.465 34.315 1.00 35.69 31 GLN A CA 1
ATOM 1502 C C . GLN B 1 31 ? 27.369 -8.735 33.055 1.00 35.68 31 GLN A C 1
ATOM 1503 O O . GLN B 1 31 ? 26.851 -7.667 32.761 1.00 33.92 31 GLN A O 1
ATOM 1509 N N . SER B 1 32 ? 28.291 -9.320 32.287 1.00 36.62 32 SER A N 1
ATOM 1510 C CA . SER B 1 32 ? 28.830 -8.632 31.103 1.00 37.07 32 SER A CA 1
ATOM 1511 C C . SER B 1 32 ? 27.745 -8.299 30.077 1.00 36.63 32 SER A C 1
ATOM 1512 O O . SER B 1 32 ? 27.916 -7.390 29.266 1.00 38.77 32 SER A O 1
ATOM 1515 N N . THR B 1 33 ? 26.637 -9.037 30.121 1.00 32.15 33 THR A N 1
ATOM 1516 C CA . THR B 1 33 ? 25.479 -8.707 29.312 1.00 32.49 33 THR A CA 1
ATOM 1517 C C . THR B 1 33 ? 24.706 -7.618 30.014 1.00 33.99 33 THR A C 1
ATOM 1518 O O . THR B 1 33 ? 24.188 -6.699 29.372 1.00 36.72 33 THR A O 1
ATOM 1522 N N . THR B 1 34 ? 24.648 -7.705 31.339 1.00 36.78 34 THR A N 1
ATOM 1523 C CA . THR B 1 34 ? 23.967 -6.679 32.124 1.00 38.27 34 THR A CA 1
ATOM 1524 C C . THR B 1 34 ? 24.660 -5.328 31.953 1.00 35.07 34 THR A C 1
ATOM 1525 O O . THR B 1 34 ? 24.005 -4.305 31.786 1.00 32.71 34 THR A O 1
ATOM 1529 N N . ASN B 1 35 ? 25.987 -5.333 32.016 1.00 34.51 35 ASN A N 1
ATOM 1530 C CA . ASN B 1 35 ? 26.748 -4.125 31.806 1.00 29.66 35 ASN A CA 1
ATOM 1531 C C . ASN B 1 35 ? 26.537 -3.614 30.393 1.00 36.23 35 ASN A C 1
ATOM 1532 O O . ASN B 1 35 ? 26.431 -2.408 30.168 1.00 39.65 35 ASN A O 1
ATOM 1537 N N . GLU B 1 36 ? 26.459 -4.553 29.453 1.00 33.53 36 GLU A N 1
ATOM 1538 C CA . GLU B 1 36 ? 26.379 -4.258 28.026 1.00 33.03 36 GLU A CA 1
ATOM 1539 C C . GLU B 1 36 ? 25.041 -3.621 27.745 1.00 33.67 36 GLU A C 1
ATOM 1540 O O . GLU B 1 36 ? 24.958 -2.521 27.193 1.00 37.97 36 GLU A O 1
ATOM 1546 N N . LEU B 1 37 ? 23.991 -4.323 28.141 1.00 32.53 37 LEU A N 1
ATOM 1547 C CA . LEU B 1 37 ? 22.633 -3.827 28.011 1.00 28.12 37 LEU A CA 1
ATOM 1548 C C . LEU B 1 37 ? 22.469 -2.422 28.587 1.00 32.93 37 LEU A C 1
ATOM 1549 O O . LEU B 1 37 ? 21.990 -1.510 27.909 1.00 36.19 37 LEU A O 1
ATOM 1554 N N . LEU B 1 38 ? 22.890 -2.243 29.834 1.00 34.87 38 LEU A N 1
ATOM 1555 C CA . LEU B 1 38 ? 22.650 -0.990 30.552 1.00 36.73 38 LEU A CA 1
ATOM 1556 C C . LEU B 1 38 ? 23.402 0.217 30.010 1.00 36.01 38 LEU A C 1
ATOM 1557 O O . LEU B 1 38 ? 22.793 1.255 29.758 1.00 35.09 38 LEU A O 1
ATOM 1562 N N . GLY B 1 39 ? 24.710 0.084 29.810 1.0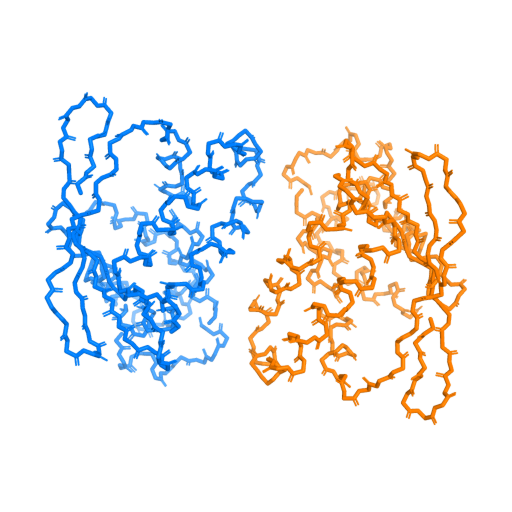0 31.39 39 GLY A N 1
ATOM 1563 C CA . GLY B 1 39 ? 25.488 1.168 29.238 1.00 30.64 39 GLY A CA 1
ATOM 1564 C C . GLY B 1 39 ? 25.035 1.571 27.844 1.00 37.27 39 GLY A C 1
ATOM 1565 O O . GLY B 1 39 ? 25.585 2.491 27.245 1.00 41.16 39 GLY A O 1
ATOM 1566 N N . ASP B 1 40 ? 24.035 0.872 27.319 1.00 39.64 40 ASP A N 1
ATOM 1567 C CA . ASP B 1 40 ? 23.486 1.162 26.003 1.00 36.54 40 ASP A CA 1
ATOM 1568 C C . ASP B 1 40 ? 22.119 1.786 26.191 1.00 36.12 40 ASP A C 1
ATOM 1569 O O . ASP B 1 40 ? 21.695 2.617 25.397 1.00 36.38 40 ASP A O 1
ATOM 1574 N N . LEU B 1 41 ? 21.437 1.373 27.255 1.00 37.82 41 LEU A N 1
ATOM 1575 C CA . LEU B 1 41 ? 20.095 1.854 27.550 1.00 35.44 41 LEU A CA 1
ATOM 1576 C C . LEU B 1 41 ? 20.169 3.260 28.143 1.00 38.25 41 LEU A C 1
ATOM 1577 O O . LEU B 1 41 ? 19.318 4.120 27.875 1.00 39.78 41 LEU A O 1
ATOM 1582 N N . LYS B 1 42 ? 21.206 3.479 28.942 1.00 40.49 42 LYS A N 1
ATOM 1583 C CA . LYS B 1 42 ? 21.501 4.778 29.539 1.00 36.52 42 LYS A CA 1
ATOM 1584 C C . LYS B 1 42 ? 21.890 5.801 28.458 1.00 38.37 42 LYS A C 1
ATOM 1585 O O . LYS B 1 42 ? 21.459 6.959 28.490 1.00 38.37 42 LYS A O 1
ATOM 1591 N N . ALA B 1 43 ? 22.684 5.355 27.487 1.00 36.04 43 ALA A N 1
ATOM 1592 C CA . ALA B 1 43 ? 23.225 6.242 26.465 1.00 32.24 43 ALA A CA 1
ATOM 1593 C C . ALA B 1 43 ? 22.224 6.577 25.360 1.00 35.44 43 ALA A C 1
ATOM 1594 O O . ALA B 1 43 ? 22.255 7.681 24.823 1.00 44.19 43 ALA A O 1
ATOM 1596 N N . ASN B 1 44 ? 21.341 5.641 25.020 1.00 29.21 44 ASN A N 1
ATOM 1597 C CA . ASN B 1 44 ? 20.433 5.833 23.895 1.00 26.30 44 ASN A CA 1
ATOM 1598 C C . ASN B 1 44 ? 18.975 5.879 24.310 1.00 29.06 44 ASN A C 1
ATOM 1599 O O . ASN B 1 44 ? 18.094 5.664 23.486 1.00 29.49 44 ASN A O 1
ATOM 1604 N N . LYS B 1 45 ? 18.722 6.148 25.583 1.00 29.15 45 LYS A N 1
ATOM 1605 C CA . LYS B 1 45 ? 17.363 6.208 26.110 1.00 30.06 45 LYS A CA 1
ATOM 1606 C C . LYS B 1 45 ? 16.398 7.050 25.272 1.00 34.47 45 LYS A C 1
ATOM 1607 O O . LYS B 1 45 ? 15.268 6.624 24.983 1.00 35.71 45 LYS A O 1
ATOM 1613 N N A GLU B 1 46 ? 16.857 8.232 24.867 0.62 34.29 46 GLU A N 1
ATOM 1614 N N B GLU B 1 46 ? 16.845 8.242 24.885 0.38 34.36 46 GLU A N 1
ATOM 1615 C CA A GLU B 1 46 ? 16.011 9.204 24.173 0.62 34.12 46 GLU A CA 1
ATOM 1616 C CA B GLU B 1 46 ? 16.002 9.211 24.176 0.38 33.74 46 GLU A CA 1
ATOM 1617 C C A GLU B 1 46 ? 15.620 8.777 22.762 0.62 31.97 46 GLU A C 1
ATOM 1618 C C B GLU B 1 46 ? 15.622 8.782 22.758 0.38 32.28 46 GLU A C 1
ATOM 1619 O O A GLU B 1 46 ? 14.515 9.071 22.305 0.62 32.98 46 GLU A O 1
ATOM 1620 O O B GLU B 1 46 ? 14.530 9.096 22.287 0.38 33.07 46 GLU A O 1
ATOM 1631 N N . GLN B 1 47 ? 16.531 8.080 22.085 1.00 32.43 47 GLN A N 1
ATOM 1632 C CA . GLN B 1 47 ? 16.268 7.509 20.760 1.00 31.58 47 GLN A CA 1
ATOM 1633 C C . GLN B 1 47 ? 15.378 6.271 20.875 1.00 30.32 47 GLN A C 1
ATOM 1634 O O . GLN B 1 47 ? 14.604 5.962 19.975 1.00 29.11 47 GLN A O 1
ATOM 1640 N N . TYR B 1 48 ? 15.469 5.574 22.000 1.00 29.11 48 TYR A N 1
ATOM 1641 C CA . TYR B 1 48 ? 14.630 4.409 22.212 1.00 27.91 48 TYR A CA 1
ATOM 1642 C C . TYR B 1 48 ? 13.216 4.836 22.587 1.00 29.92 48 TYR A C 1
ATOM 1643 O O . TYR B 1 48 ? 12.239 4.155 22.262 1.00 30.30 48 TYR A O 1
ATOM 1652 N N . LYS B 1 49 ? 13.102 5.967 23.269 1.00 29.25 49 LYS A N 1
ATOM 1653 C CA . LYS B 1 49 ? 11.794 6.452 23.674 1.00 29.43 49 LYS A CA 1
ATOM 1654 C C . LYS B 1 49 ? 11.010 6.912 22.462 1.00 33.51 49 LYS A C 1
ATOM 1655 O O . LYS B 1 49 ? 9.772 6.914 22.473 1.00 32.94 49 LYS A O 1
ATOM 1661 N N . SER B 1 50 ? 11.728 7.293 21.411 1.00 28.53 50 SER A N 1
ATOM 1662 C CA . SER B 1 50 ? 11.054 7.696 20.189 1.00 28.01 50 SER A CA 1
ATOM 1663 C C . SER B 1 50 ? 11.137 6.688 19.043 1.00 28.23 50 SER A C 1
ATOM 1664 O O . SER B 1 50 ? 10.437 6.842 18.038 1.00 28.83 50 SER A O 1
ATOM 1667 N N . ASN B 1 51 ? 11.968 5.660 19.187 1.00 23.08 51 ASN A N 1
ATOM 1668 C CA . ASN B 1 51 ? 12.167 4.701 18.093 1.00 23.39 51 ASN A CA 1
ATOM 1669 C C . ASN B 1 51 ? 12.183 3.230 18.542 1.00 23.88 51 ASN A C 1
ATOM 1670 O O . ASN B 1 51 ? 13.261 2.611 18.661 1.00 20.60 51 ASN A O 1
ATOM 1675 N N . PRO B 1 52 ? 10.982 2.676 18.796 1.00 21.58 52 PRO A N 1
ATOM 1676 C CA . PRO B 1 52 ? 10.801 1.283 19.232 1.00 24.67 52 PRO A CA 1
ATOM 1677 C C . PRO B 1 52 ? 11.552 0.227 18.385 1.00 25.02 52 PRO A C 1
ATOM 1678 O O . PRO B 1 52 ? 11.910 -0.808 18.926 1.00 27.85 52 PRO A O 1
ATOM 1682 N N . ASN B 1 53 ? 11.810 0.471 17.101 1.00 26.86 53 ASN A N 1
ATOM 1683 C CA . ASN B 1 53 ? 12.612 -0.481 16.324 1.00 22.82 53 ASN A CA 1
ATOM 1684 C C . ASN B 1 53 ? 14.123 -0.384 16.547 1.00 28.99 53 ASN A C 1
ATOM 1685 O O . ASN B 1 53 ? 14.839 -1.384 16.441 1.00 32.67 53 ASN A O 1
ATOM 1690 N N . ALA B 1 54 ? 14.615 0.818 16.825 1.00 23.54 54 ALA A N 1
ATOM 1691 C CA . ALA B 1 54 ? 16.017 0.975 17.182 1.00 23.66 54 ALA A CA 1
ATOM 1692 C C . ALA B 1 54 ? 16.254 0.348 18.547 1.00 26.79 54 ALA A C 1
ATOM 1693 O O . ALA B 1 54 ? 17.341 -0.150 18.835 1.00 30.36 54 ALA A O 1
ATOM 1695 N N . PHE B 1 55 ? 15.220 0.382 19.381 1.00 26.22 55 PHE A N 1
ATOM 1696 C CA . PHE B 1 55 ? 15.256 -0.189 20.718 1.00 24.35 55 PHE A CA 1
ATOM 1697 C C . PHE B 1 55 ? 15.305 -1.684 20.537 1.00 26.93 55 PHE A C 1
ATOM 1698 O O . PHE B 1 55 ? 16.280 -2.331 20.911 1.00 26.42 55 PHE A O 1
ATOM 1706 N N . TYR B 1 56 ? 14.237 -2.216 19.951 1.00 26.42 56 TYR A N 1
ATOM 1707 C CA . TYR B 1 56 ? 14.122 -3.626 19.601 1.00 25.37 56 TYR A CA 1
ATOM 1708 C C . TYR B 1 56 ? 15.393 -4.207 18.970 1.00 27.66 56 TYR A C 1
ATOM 1709 O O . TYR B 1 56 ? 15.806 -5.313 19.316 1.00 30.92 56 TYR A O 1
ATOM 1718 N N . ASP B 1 57 ? 16.028 -3.467 18.063 1.00 26.48 57 ASP A N 1
ATOM 1719 C CA . ASP B 1 57 ? 17.243 -3.982 17.430 1.00 27.44 57 ASP A CA 1
ATOM 1720 C C . ASP B 1 57 ? 18.411 -4.142 18.422 1.00 30.48 57 ASP A C 1
ATOM 1721 O O . ASP B 1 57 ? 19.194 -5.080 18.300 1.00 33.77 57 ASP A O 1
ATOM 1726 N N . SER B 1 58 ? 18.503 -3.242 19.406 1.00 30.23 58 SER A N 1
ATOM 1727 C CA . SER B 1 58 ? 19.542 -3.282 20.445 1.00 25.75 58 SER A CA 1
ATOM 1728 C C . SER B 1 58 ? 19.297 -4.388 21.452 1.00 25.53 58 SER A C 1
ATOM 1729 O O . SER B 1 58 ? 20.223 -5.070 21.876 1.00 27.98 58 SER A O 1
ATOM 1732 N N . LEU B 1 59 ? 18.044 -4.522 21.870 1.00 25.48 59 LEU A N 1
ATOM 1733 C CA . LEU B 1 59 ? 17.646 -5.590 22.770 1.00 25.82 59 LEU A CA 1
ATOM 1734 C C . LEU B 1 59 ? 18.006 -6.930 22.135 1.00 27.81 59 LEU A C 1
ATOM 1735 O O . LEU B 1 59 ? 18.527 -7.808 22.804 1.00 32.31 59 LEU A O 1
ATOM 1740 N N . ASN B 1 60 ? 17.768 -7.069 20.835 1.00 24.83 60 ASN A N 1
ATOM 1741 C CA . ASN B 1 60 ? 18.093 -8.301 20.120 1.00 28.39 60 ASN A CA 1
ATOM 1742 C C . ASN B 1 60 ? 19.584 -8.551 19.918 1.00 28.66 60 ASN A C 1
ATOM 1743 O O . ASN B 1 60 ? 20.072 -9.674 19.996 1.00 31.54 60 ASN A O 1
ATOM 1748 N N . ARG B 1 61 ? 20.300 -7.484 19.633 1.00 30.56 61 ARG A N 1
ATOM 1749 C CA . ARG B 1 61 ? 21.717 -7.565 19.379 1.00 30.97 61 ARG A CA 1
ATOM 1750 C C . ARG B 1 61 ? 22.424 -7.982 20.668 1.00 30.79 61 ARG A C 1
ATOM 1751 O O . ARG B 1 61 ? 23.487 -8.600 20.637 1.00 30.49 61 ARG A O 1
ATOM 1759 N N . ILE B 1 62 ? 21.808 -7.656 21.801 1.00 30.09 62 ILE A N 1
ATOM 1760 C CA . ILE B 1 62 ? 22.432 -7.840 23.105 1.00 30.90 62 ILE A CA 1
ATOM 1761 C C . ILE B 1 62 ? 21.953 -9.114 23.808 1.00 33.18 62 ILE A C 1
ATOM 1762 O O . ILE B 1 62 ? 22.765 -9.868 24.357 1.00 35.17 62 ILE A O 1
ATOM 1767 N N . LEU B 1 63 ? 20.648 -9.367 23.765 1.00 28.39 63 LEU A N 1
ATOM 1768 C CA . LEU B 1 63 ? 20.064 -10.515 24.452 1.00 27.69 63 LEU A CA 1
ATOM 1769 C C . LEU B 1 63 ? 20.054 -11.798 23.618 1.00 31.45 63 LEU A C 1
ATOM 1770 O O . LEU B 1 63 ? 20.328 -12.885 24.137 1.00 31.18 63 LEU A O 1
ATOM 1775 N N . GLY B 1 64 ? 19.720 -11.678 22.337 1.00 31.53 64 GLY A N 1
ATOM 1776 C CA . GLY B 1 64 ? 19.700 -12.823 21.438 1.00 29.37 64 GLY A CA 1
ATOM 1777 C C . GLY B 1 64 ? 20.880 -13.786 21.519 1.00 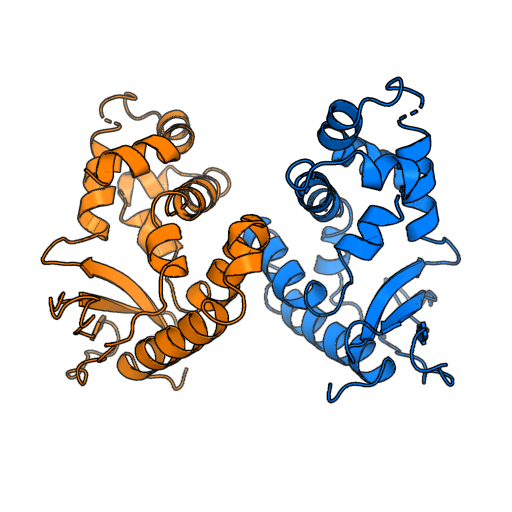31.46 64 GLY A C 1
ATOM 1778 O O . GLY B 1 64 ? 20.681 -15.002 21.587 1.00 30.78 64 GLY A O 1
ATOM 1779 N N . PRO B 1 65 ? 22.116 -13.259 21.485 1.00 30.27 65 PRO A N 1
ATOM 1780 C CA . PRO B 1 65 ? 23.284 -14.143 21.545 1.00 27.40 65 PRO A CA 1
ATOM 1781 C C . PRO B 1 65 ? 23.453 -14.892 22.867 1.00 33.16 65 PRO A C 1
ATOM 1782 O O . PRO B 1 65 ? 24.240 -15.845 22.902 1.00 35.67 65 PRO A O 1
ATOM 1786 N N . VAL B 1 66 ? 22.742 -14.487 23.920 1.00 31.48 66 VAL A N 1
ATOM 1787 C CA . VAL B 1 66 ? 22.865 -15.153 25.223 1.00 29.24 66 VAL A CA 1
ATOM 1788 C C . VAL B 1 66 ? 21.517 -15.619 25.801 1.00 27.77 66 VAL A C 1
ATOM 1789 O O . VAL B 1 66 ? 21.392 -15.867 26.999 1.00 27.28 66 VAL A O 1
ATOM 1793 N N . VAL B 1 67 ? 20.520 -15.739 24.929 1.00 26.55 67 VAL A N 1
ATOM 1794 C CA . VAL B 1 67 ? 19.177 -16.170 25.305 1.00 25.40 67 VAL A CA 1
ATOM 1795 C C . VAL B 1 67 ? 18.710 -17.281 24.340 1.00 30.13 67 VAL A C 1
ATOM 1796 O O . VAL B 1 67 ? 18.641 -17.055 23.127 1.00 34.18 67 VAL A O 1
ATOM 1800 N N . ASP B 1 68 ? 18.417 -18.479 24.864 1.00 32.20 68 ASP A N 1
ATOM 1801 C CA . ASP B 1 68 ? 17.977 -19.614 24.022 1.00 31.86 68 ASP A CA 1
ATOM 1802 C C . ASP B 1 68 ? 16.529 -19.443 23.559 1.00 33.78 68 ASP A C 1
ATOM 1803 O O . ASP B 1 68 ? 15.599 -20.002 24.169 1.00 31.62 68 ASP A O 1
ATOM 1808 N N . ALA B 1 69 ? 16.366 -18.690 22.466 1.00 31.85 69 ALA A N 1
ATOM 1809 C CA . ALA B 1 69 ? 15.067 -18.349 21.890 1.00 28.59 69 ALA A CA 1
ATOM 1810 C C . ALA B 1 69 ? 14.142 -19.548 21.655 1.00 30.46 69 ALA A C 1
ATOM 1811 O O . ALA B 1 69 ? 13.003 -19.572 22.125 1.00 30.18 69 ALA A O 1
ATOM 1813 N N . ASP B 1 70 ? 14.625 -20.533 20.912 1.00 31.97 70 ASP A N 1
ATOM 1814 C CA . ASP B 1 70 ? 13.780 -21.654 20.545 1.00 30.98 70 ASP A CA 1
ATOM 1815 C C . ASP B 1 70 ? 13.493 -22.537 21.749 1.00 31.89 70 ASP A C 1
ATOM 1816 O O . ASP B 1 70 ? 12.377 -23.034 21.908 1.00 31.02 70 ASP A O 1
ATOM 1821 N N . GLY B 1 71 ? 14.480 -22.684 22.624 1.00 31.26 71 GLY A N 1
ATOM 1822 C CA . GLY B 1 71 ? 14.269 -23.412 23.857 1.00 30.02 71 GLY A CA 1
ATOM 1823 C C . GLY B 1 71 ? 13.185 -22.750 24.687 1.00 32.24 71 GLY A C 1
ATOM 1824 O O . GLY B 1 71 ? 12.345 -23.428 25.277 1.00 34.60 71 GLY A O 1
ATOM 1825 N N . ILE B 1 72 ? 13.201 -21.424 24.726 1.00 24.55 72 ILE A N 1
ATOM 1826 C CA . ILE B 1 72 ? 12.236 -20.690 25.521 1.00 26.66 72 ILE A CA 1
ATOM 1827 C C . ILE B 1 72 ? 10.837 -20.893 24.968 1.00 30.94 72 ILE A C 1
ATOM 1828 O O . ILE B 1 72 ? 9.895 -21.142 25.726 1.00 33.36 72 ILE A O 1
ATOM 1833 N N . SER B 1 73 ? 10.713 -20.806 23.643 1.00 33.93 73 SER A N 1
ATOM 1834 C CA . SER B 1 73 ? 9.429 -20.956 22.948 1.00 31.60 73 SER A CA 1
ATOM 1835 C C . SER B 1 73 ? 8.871 -22.388 22.968 1.00 32.72 73 SER A C 1
ATOM 1836 O O . SER B 1 73 ? 7.668 -22.598 23.158 1.00 31.05 73 SER A O 1
ATOM 1839 N N . ARG B 1 74 ? 9.750 -23.365 22.774 1.00 30.75 74 ARG A N 1
ATOM 1840 C CA . ARG B 1 74 ? 9.365 -24.769 22.848 1.00 36.43 74 ARG A CA 1
ATOM 1841 C C . ARG B 1 74 ? 8.803 -25.163 24.196 1.00 37.62 74 ARG A C 1
ATOM 1842 O O . ARG B 1 74 ? 8.144 -26.193 24.308 1.00 38.41 74 ARG A O 1
ATOM 1850 N N . SER B 1 75 ? 9.091 -24.365 25.219 1.00 35.17 75 SER A N 1
ATOM 1851 C CA . SER B 1 75 ? 8.689 -24.698 26.575 1.00 33.18 75 SER A CA 1
ATOM 1852 C C . SER B 1 75 ? 7.388 -23.985 26.966 1.00 36.58 75 SER A C 1
ATOM 1853 O O . SER B 1 75 ? 6.544 -24.560 27.657 1.00 38.14 75 SER A O 1
ATOM 1856 N N . ILE B 1 76 ? 7.224 -22.747 26.497 1.00 36.40 76 ILE A N 1
ATOM 1857 C CA . ILE B 1 76 ? 5.957 -22.011 26.604 1.00 33.68 76 ILE A CA 1
ATOM 1858 C C . ILE B 1 76 ? 4.797 -22.744 25.894 1.00 36.18 76 ILE A C 1
ATOM 1859 O O . ILE B 1 76 ? 3.751 -23.021 26.499 1.00 34.39 76 ILE A O 1
ATOM 1872 N N . THR B 1 78 ? 3.842 -26.353 24.740 1.00 40.62 78 THR A N 1
ATOM 1873 C CA . THR B 1 78 ? 4.427 -27.605 25.217 1.00 36.75 78 THR A CA 1
ATOM 1874 C C . THR B 1 78 ? 5.233 -28.150 24.034 1.00 38.65 78 THR A C 1
ATOM 1875 O O . THR B 1 78 ? 5.109 -27.634 22.911 1.00 36.02 78 THR A O 1
ATOM 1879 N N . VAL B 1 79 ? 6.060 -29.170 24.267 1.00 35.79 79 VAL A N 1
ATOM 1880 C CA . VAL B 1 79 ? 6.647 -29.925 23.169 1.00 28.57 79 VAL A CA 1
ATOM 1881 C C . VAL B 1 79 ? 5.524 -30.568 22.357 1.00 34.98 79 VAL A C 1
ATOM 1882 O O . VAL B 1 79 ? 5.689 -30.859 21.178 1.00 35.21 79 VAL A O 1
ATOM 1886 N N . LYS B 1 80 ? 4.378 -30.790 22.998 1.00 41.09 80 LYS A N 1
ATOM 1887 C CA . LYS B 1 80 ? 3.184 -31.278 22.310 1.00 39.17 80 LYS A CA 1
ATOM 1888 C C . LYS B 1 80 ? 2.862 -30.371 21.129 1.00 36.72 80 LYS A C 1
ATOM 1889 O O . LYS B 1 80 ? 2.918 -30.798 19.974 1.00 39.81 80 LYS A O 1
ATOM 1895 N N . TYR B 1 81 ? 2.558 -29.111 21.436 1.00 39.29 81 TYR A N 1
ATOM 1896 C CA . TYR B 1 81 ? 2.215 -28.091 20.441 1.00 36.57 81 TYR A CA 1
ATOM 1897 C C . TYR B 1 81 ? 3.400 -27.595 19.623 1.00 33.07 81 TYR A C 1
ATOM 1898 O O . TYR B 1 81 ? 3.240 -27.211 18.468 1.00 29.87 81 TYR A O 1
ATOM 1907 N N . SER B 1 82 ? 4.585 -27.585 20.229 1.00 34.05 82 SER A N 1
ATOM 1908 C CA . SER B 1 82 ? 5.764 -27.085 19.541 1.00 29.29 82 SER A CA 1
ATOM 1909 C C . SER B 1 82 ? 6.106 -27.987 18.358 1.00 30.83 82 SER A C 1
ATOM 1910 O O . SER B 1 82 ? 6.762 -27.560 17.410 1.00 35.27 82 SER A O 1
ATOM 1913 N N . ARG B 1 83 ? 5.630 -29.225 18.409 1.00 28.55 83 ARG A N 1
ATOM 1914 C CA . ARG B 1 83 ? 5.939 -30.208 17.385 1.00 28.03 83 ARG A CA 1
ATOM 1915 C C . ARG B 1 83 ? 4.972 -30.124 16.223 1.00 27.32 83 ARG A C 1
ATOM 1916 O O . ARG B 1 83 ? 5.203 -30.733 15.177 1.00 26.73 83 ARG A O 1
ATOM 1924 N N . LYS B 1 84 ? 3.883 -29.383 16.420 1.00 27.82 84 LYS A N 1
ATOM 1925 C CA . LYS B 1 84 ? 2.848 -29.228 15.398 1.00 25.42 84 LYS A CA 1
ATOM 1926 C C . LYS B 1 84 ? 2.906 -27.812 14.878 1.00 25.11 84 LYS A C 1
ATOM 1927 O O . LYS B 1 84 ? 1.954 -27.304 14.291 1.00 22.26 84 LYS A O 1
ATOM 1933 N N . ALA B 1 85 ? 4.044 -27.173 15.107 1.00 27.56 85 ALA A N 1
ATOM 1934 C CA . ALA B 1 85 ? 4.247 -25.802 14.683 1.00 25.84 85 ALA A CA 1
ATOM 1935 C C . ALA B 1 85 ? 5.304 -25.742 13.583 1.00 24.83 85 ALA A C 1
ATOM 1936 O O . ALA B 1 85 ? 6.411 -26.258 13.743 1.00 25.36 85 ALA A O 1
ATOM 1938 N N . THR B 1 86 ? 4.958 -25.117 12.462 1.00 25.11 86 THR A N 1
ATOM 1939 C CA . THR B 1 86 ? 5.914 -24.939 11.375 1.00 26.59 86 THR A CA 1
ATOM 1940 C C . THR B 1 86 ? 6.915 -23.888 11.789 1.00 23.19 86 THR A C 1
ATOM 1941 O O . THR B 1 86 ? 6.626 -23.066 12.658 1.00 25.54 86 THR A O 1
ATOM 1945 N N . PRO B 1 87 ? 8.099 -23.918 11.180 1.00 21.13 87 PRO A N 1
ATOM 1946 C CA . PRO B 1 87 ? 9.021 -22.807 11.393 1.00 19.21 87 PRO A CA 1
ATOM 1947 C C . PRO B 1 87 ? 8.366 -21.430 11.247 1.00 23.46 87 PRO A C 1
ATOM 1948 O O . PRO B 1 87 ? 8.670 -20.548 12.049 1.00 30.31 87 PRO A O 1
ATOM 1952 N N . GLU B 1 88 ? 7.495 -21.231 10.266 1.00 24.50 88 GLU A N 1
ATOM 1953 C CA . GLU B 1 88 ? 6.867 -19.915 10.089 1.00 24.74 88 GLU A CA 1
ATOM 1954 C C . GLU B 1 88 ? 6.151 -19.476 11.344 1.00 22.77 88 GLU A C 1
ATOM 1955 O O . GLU B 1 88 ? 6.337 -18.368 11.821 1.00 23.88 88 GLU A O 1
ATOM 1961 N N . GLN B 1 89 ? 5.324 -20.371 11.862 1.00 25.87 89 GLN A N 1
ATOM 1962 C CA . GLN B 1 89 ? 4.567 -20.135 13.083 1.00 26.17 89 GLN A CA 1
ATOM 1963 C C . GLN B 1 89 ? 5.484 -19.917 14.281 1.00 28.29 89 GLN A C 1
ATOM 1964 O O . GLN B 1 89 ? 5.311 -18.949 15.040 1.00 27.04 89 GLN A O 1
ATOM 1978 N N . GLN B 1 91 ? 8.486 -18.912 14.209 1.00 23.58 91 GLN A N 1
ATOM 1979 C CA . GLN B 1 91 ? 9.245 -17.683 14.028 1.00 24.00 91 GLN A CA 1
ATOM 1980 C C . GLN B 1 91 ? 8.337 -16.502 14.205 1.00 22.68 91 GLN A C 1
ATOM 1981 O O . GLN B 1 91 ? 8.778 -15.407 14.532 1.00 22.07 91 GLN A O 1
ATOM 1987 N N . ARG B 1 92 ? 7.057 -16.727 13.959 1.00 24.43 92 ARG A N 1
ATOM 1988 C CA . ARG B 1 92 ? 6.088 -15.669 14.115 1.00 22.82 92 ARG A CA 1
ATOM 1989 C C . ARG B 1 92 ? 5.866 -15.494 15.598 1.00 23.81 92 ARG A C 1
ATOM 1990 O O . ARG B 1 92 ? 5.894 -14.372 16.107 1.00 29.42 92 ARG A O 1
ATOM 1998 N N . PHE B 1 93 ? 5.691 -16.609 16.296 1.00 24.22 93 PHE A N 1
ATOM 1999 C CA . PHE B 1 93 ? 5.508 -16.569 17.736 1.00 24.97 93 PHE A CA 1
ATOM 2000 C C . PHE B 1 93 ? 6.556 -15.738 18.450 1.00 23.39 93 PHE A C 1
ATOM 2001 O O . PHE B 1 93 ? 6.200 -14.834 19.194 1.00 27.43 93 PHE A O 1
ATOM 2009 N N . GLN B 1 94 ? 7.834 -16.043 18.246 1.00 22.08 94 GLN A N 1
ATOM 2010 C CA . GLN B 1 94 ? 8.910 -15.327 18.944 1.00 24.87 94 GLN A CA 1
ATOM 2011 C C . GLN B 1 94 ? 8.900 -13.811 18.705 1.00 28.42 94 GLN A C 1
ATOM 2012 O O . GLN B 1 94 ? 9.024 -13.007 19.635 1.00 24.89 94 GLN A O 1
ATOM 2018 N N . GLU B 1 95 ? 8.789 -13.436 17.440 1.00 23.64 95 GLU A N 1
ATOM 2019 C CA . GLU B 1 95 ? 8.636 -12.049 17.067 1.00 24.43 95 GLU A CA 1
ATOM 2020 C C . GLU B 1 95 ? 7.500 -11.391 17.876 1.00 29.04 95 GLU A C 1
ATOM 2021 O O . GLU B 1 95 ? 7.736 -10.453 18.641 1.00 28.64 95 GLU A O 1
ATOM 2027 N N . ASN B 1 96 ? 6.276 -11.895 17.729 1.00 25.37 96 ASN A N 1
ATOM 2028 C CA . ASN B 1 96 ? 5.164 -11.440 18.564 1.00 24.28 96 ASN A CA 1
ATOM 2029 C C . ASN B 1 96 ? 5.437 -11.402 20.078 1.00 28.76 96 ASN A C 1
ATOM 2030 O O . ASN B 1 96 ? 5.067 -10.442 20.752 1.00 32.20 96 ASN A O 1
ATOM 2035 N N . PHE B 1 97 ? 6.066 -12.454 20.597 1.00 24.14 97 PHE A N 1
ATOM 2036 C CA . PHE B 1 97 ? 6.414 -12.559 22.006 1.00 23.64 97 PHE A CA 1
ATOM 2037 C C . PHE B 1 97 ? 7.355 -11.447 22.434 1.00 28.09 97 PHE A C 1
ATOM 2038 O O . PHE B 1 97 ? 7.028 -10.659 23.330 1.00 27.77 97 PHE A O 1
ATOM 2046 N N . LYS B 1 98 ? 8.539 -11.427 21.808 1.00 27.76 98 LYS A N 1
ATOM 2047 C CA . LYS B 1 98 ? 9.598 -10.462 22.113 1.00 29.05 98 LYS A CA 1
ATOM 2048 C C . LYS B 1 98 ? 9.043 -9.046 22.069 1.00 30.42 98 LYS A C 1
ATOM 2049 O O . LYS B 1 98 ? 9.395 -8.205 22.892 1.00 30.73 98 LYS A O 1
ATOM 2055 N N . ARG B 1 99 ? 8.170 -8.793 21.102 1.00 29.98 99 ARG A N 1
ATOM 2056 C CA . ARG B 1 99 ? 7.652 -7.449 20.879 1.00 34.72 99 ARG A CA 1
ATOM 2057 C C . ARG B 1 99 ? 6.609 -6.943 21.886 1.00 34.39 99 ARG A C 1
ATOM 2058 O O . ARG B 1 99 ? 6.590 -5.764 22.191 1.00 41.28 99 ARG A O 1
ATOM 2066 N N . SER B 1 100 ? 5.728 -7.804 22.379 1.00 31.54 100 SER A N 1
ATOM 2067 C CA . SER B 1 100 ? 4.814 -7.396 23.441 1.00 34.69 100 SER A CA 1
ATOM 2068 C C . SER B 1 100 ? 5.627 -7.230 24.716 1.00 41.11 100 SER A C 1
ATOM 2069 O O . SER B 1 100 ? 5.291 -6.419 25.585 1.00 39.22 100 SER A O 1
ATOM 2072 N N . LEU B 1 101 ? 6.705 -8.006 24.819 1.00 33.34 101 LEU A N 1
ATOM 2073 C CA . LEU B 1 101 ? 7.538 -7.962 26.007 1.00 33.72 101 LEU A CA 1
ATOM 2074 C C . LEU B 1 101 ? 8.108 -6.567 26.181 1.00 33.25 101 LEU A C 1
ATOM 2075 O O . LEU B 1 101 ? 7.875 -5.943 27.201 1.00 40.91 101 LEU A O 1
ATOM 2088 N N . GLN B 1 103 ? 7.113 -3.973 24.741 1.00 35.59 103 GLN A N 1
ATOM 2089 C CA . GLN B 1 103 ? 5.971 -3.072 24.754 1.00 38.64 103 GLN A CA 1
ATOM 2090 C C . GLN B 1 103 ? 5.501 -2.788 26.178 1.00 44.59 103 GLN A C 1
ATOM 2091 O O . GLN B 1 103 ? 5.196 -1.648 26.532 1.00 52.78 103 GLN A O 1
ATOM 2097 N N . PHE B 1 104 ? 5.462 -3.836 26.994 1.00 47.81 104 PHE A N 1
ATOM 2098 C CA . PHE B 1 104 ? 4.828 -3.778 28.302 1.00 47.73 104 PHE A CA 1
ATOM 2099 C C . PHE B 1 104 ? 5.837 -3.710 29.445 1.00 51.60 104 PHE A C 1
ATOM 2100 O O . PHE B 1 104 ? 5.449 -3.510 30.599 1.00 56.44 104 PHE A O 1
ATOM 2108 N N . TYR B 1 105 ? 7.120 -3.872 29.115 1.00 46.49 105 TYR A N 1
ATOM 2109 C CA . TYR B 1 105 ? 8.207 -3.843 30.098 1.00 44.80 105 TYR A CA 1
ATOM 2110 C C . TYR B 1 105 ? 9.361 -2.920 29.709 1.00 49.09 105 TYR A C 1
ATOM 2111 O O . TYR B 1 105 ? 10.239 -2.638 30.527 1.00 56.38 105 TYR A O 1
ATOM 2120 N N . GLY B 1 106 ? 9.380 -2.475 28.459 1.00 46.26 106 GLY A N 1
ATOM 2121 C CA . GLY B 1 106 ? 10.488 -1.684 27.962 1.00 43.67 106 GLY A CA 1
ATOM 2122 C C . GLY B 1 106 ? 10.668 -0.378 28.708 1.00 48.65 106 GLY A C 1
ATOM 2123 O O . GLY B 1 106 ? 11.802 0.047 28.969 1.00 43.50 106 GLY A O 1
ATOM 2124 N N . ASN B 1 107 ? 9.550 0.265 29.039 1.00 52.02 107 ASN A N 1
ATOM 2125 C CA . ASN B 1 107 ? 9.593 1.526 29.760 1.00 49.18 107 ASN A CA 1
ATOM 2126 C C . ASN B 1 107 ? 10.461 1.402 30.996 1.00 43.57 107 ASN A C 1
ATOM 2127 O O . ASN B 1 107 ? 11.439 2.123 31.120 1.00 46.24 107 ASN A O 1
ATOM 2132 N N . ALA B 1 108 ? 10.122 0.449 31.861 1.00 38.04 108 ALA A N 1
ATOM 2133 C CA . ALA B 1 108 ? 10.878 0.141 33.083 1.00 46.16 108 ALA A CA 1
ATOM 2134 C C . ALA B 1 108 ? 12.404 0.073 32.911 1.00 46.39 108 ALA A C 1
ATOM 2135 O O . ALA B 1 108 ? 13.167 0.477 33.793 1.00 46.87 108 ALA A O 1
ATOM 2137 N N . LEU B 1 109 ? 12.839 -0.455 31.774 1.00 47.40 109 LEU A N 1
ATOM 2138 C CA . LEU B 1 109 ? 14.259 -0.563 31.477 1.00 45.62 109 LEU A CA 1
ATOM 2139 C C . LEU B 1 109 ? 14.814 0.794 31.081 1.00 43.35 109 LEU A C 1
ATOM 2140 O O . LEU B 1 109 ? 15.917 1.162 31.473 1.00 40.87 109 LEU A O 1
ATOM 2145 N N . LEU B 1 110 ? 14.036 1.521 30.286 1.00 41.14 110 LEU A N 1
ATOM 2146 C CA . LEU B 1 110 ? 14.400 2.850 29.848 1.00 36.23 110 LEU A CA 1
ATOM 2147 C C . LEU B 1 110 ? 14.580 3.753 31.056 1.00 44.14 110 LEU A C 1
ATOM 2148 O O . LEU B 1 110 ? 15.591 4.439 31.179 1.00 49.66 110 LEU A O 1
ATOM 2153 N N . GLU B 1 111 ? 13.613 3.738 31.966 1.00 46.51 111 GLU A N 1
ATOM 2154 C CA . GLU B 1 111 ? 13.654 4.632 33.118 1.00 51.37 111 GLU A CA 1
ATOM 2155 C C . GLU B 1 111 ? 14.543 4.065 34.237 1.00 55.63 111 GLU A C 1
ATOM 2156 O O . GLU B 1 111 ? 14.541 4.538 35.388 1.00 51.57 111 GLU A O 1
ATOM 2162 N N . TYR B 1 112 ? 15.316 3.049 33.875 1.00 54.61 112 TYR A N 1
ATOM 2163 C CA . TYR B 1 112 ? 16.287 2.489 34.788 1.00 57.32 112 TYR A CA 1
ATOM 2164 C C . TYR B 1 112 ? 17.673 3.078 34.557 1.00 61.42 112 TYR A C 1
ATOM 2165 O O . TYR B 1 112 ? 18.574 2.419 34.014 1.00 59.53 112 TYR A O 1
ATOM 2174 N N . ASN B 1 113 ? 17.822 4.334 34.966 1.00 63.07 113 ASN A N 1
ATOM 2175 C CA . ASN B 1 113 ? 19.136 4.903 35.199 1.00 65.44 113 ASN A CA 1
ATOM 2176 C C . ASN B 1 113 ? 19.505 4.569 36.637 1.00 66.48 113 ASN A C 1
ATOM 2177 O O . ASN B 1 113 ? 20.646 4.763 37.043 1.00 63.42 113 ASN A O 1
ATOM 2182 N N . ASN B 1 114 ? 18.516 4.061 37.386 1.00 69.30 114 ASN A N 1
ATOM 2183 C CA . ASN B 1 114 ? 18.696 3.497 38.737 1.00 66.72 114 ASN A CA 1
ATOM 2184 C C . ASN B 1 114 ? 19.900 2.569 38.846 1.00 66.06 114 ASN A C 1
ATOM 2185 O O . ASN B 1 114 ? 20.450 2.095 37.842 1.00 71.41 114 ASN A O 1
ATOM 2190 N N . GLN B 1 115 ? 20.292 2.288 40.081 1.00 61.98 115 GLN A N 1
ATOM 2191 C CA . GLN B 1 115 ? 21.556 1.615 40.318 1.00 66.65 115 GLN A CA 1
ATOM 2192 C C . GLN B 1 115 ? 21.406 0.388 41.212 1.00 63.72 115 GLN A C 1
ATOM 2193 O O . GLN B 1 115 ? 20.298 0.037 41.625 1.00 60.75 115 GLN A O 1
ATOM 2199 N N . GLY B 1 116 ? 22.534 -0.257 41.509 1.00 63.09 116 GLY A N 1
ATOM 2200 C CA . GLY B 1 116 ? 22.553 -1.392 42.410 1.00 58.60 116 GLY A CA 1
ATOM 2201 C C . GLY B 1 116 ? 22.409 -2.694 41.657 1.00 58.27 116 GLY A C 1
ATOM 2202 O O . GLY B 1 116 ? 21.413 -3.420 41.819 1.00 52.32 116 GLY A O 1
ATOM 2203 N N . ILE B 1 117 ? 23.395 -2.988 40.811 1.00 51.95 117 ILE A N 1
ATOM 2204 C CA . ILE B 1 117 ? 23.370 -4.267 40.116 1.00 50.28 117 ILE A CA 1
ATOM 2205 C C . ILE B 1 117 ? 24.377 -5.245 40.680 1.00 44.86 117 ILE A C 1
ATOM 2206 O O . ILE B 1 117 ? 25.582 -5.169 40.419 1.00 42.36 117 ILE A O 1
ATOM 2211 N N . THR B 1 118 ? 23.845 -6.170 41.462 1.00 44.56 118 THR A N 1
ATOM 2212 C CA . THR B 1 118 ? 24.634 -7.213 42.060 1.00 41.57 118 THR A CA 1
ATOM 2213 C C . THR B 1 118 ? 24.356 -8.537 41.379 1.00 36.47 118 THR A C 1
ATOM 2214 O O . THR B 1 118 ? 23.241 -9.054 41.413 1.00 36.44 118 THR A O 1
ATOM 2218 N N . VAL B 1 119 ? 25.386 -9.059 40.736 1.00 35.41 119 VAL A N 1
ATOM 2219 C CA . VAL B 1 119 ? 25.380 -10.422 40.258 1.00 36.41 119 VAL A CA 1
ATOM 2220 C C . VAL B 1 119 ? 26.038 -11.301 41.332 1.00 39.97 119 VAL A C 1
ATOM 2221 O O . VAL B 1 119 ? 27.270 -11.285 41.471 1.00 38.49 119 VAL A O 1
ATOM 2225 N N . ASP B 1 120 ? 25.224 -12.039 42.101 1.00 40.66 120 ASP A N 1
ATOM 2226 C CA . ASP B 1 120 ? 25.732 -13.041 43.065 1.00 41.51 120 ASP A CA 1
ATOM 2227 C C . ASP B 1 120 ? 26.798 -13.946 42.441 1.00 47.28 120 ASP A C 1
ATOM 2228 O O . ASP B 1 120 ? 26.713 -14.265 41.248 1.00 49.05 120 ASP A O 1
ATOM 2233 N N . PRO B 1 121 ? 27.799 -14.379 43.245 1.00 46.62 121 PRO A N 1
ATOM 2234 C CA . PRO B 1 121 ? 28.801 -15.330 42.740 1.00 48.10 121 PRO A CA 1
ATOM 2235 C C . PRO B 1 121 ? 28.144 -16.699 42.524 1.00 54.80 121 PRO A C 1
ATOM 2236 O O . PRO B 1 121 ? 27.670 -17.303 43.499 1.00 55.96 121 PRO A O 1
ATOM 2240 N N . ALA B 1 122 ? 28.091 -17.160 41.269 1.00 62.04 122 ALA A N 1
ATOM 2241 C CA . ALA B 1 122 ? 27.355 -18.384 40.908 1.00 55.26 122 ALA A CA 1
ATOM 2242 C C . ALA B 1 122 ? 27.913 -19.593 41.649 1.00 58.92 122 ALA A C 1
ATOM 2243 O O . ALA B 1 122 ? 29.141 -19.727 41.797 1.00 50.57 122 ALA A O 1
ATOM 2245 N N . LYS B 1 123 ? 27.012 -20.471 42.103 1.00 56.74 123 LYS A N 1
ATOM 2246 C CA . LYS B 1 123 ? 27.416 -21.764 42.669 1.00 53.22 123 LYS A CA 1
ATOM 2247 C C . LYS B 1 123 ? 28.032 -22.665 41.595 1.00 46.86 123 LYS A C 1
ATOM 2248 O O . LYS B 1 123 ? 28.364 -22.196 40.505 1.00 48.10 123 LYS A O 1
ATOM 2254 N N . ALA B 1 124 ? 28.232 -23.944 41.888 1.00 47.24 124 ALA A N 1
ATOM 2255 C CA . ALA B 1 124 ? 28.796 -24.801 40.851 1.00 42.70 124 ALA A CA 1
ATOM 2256 C C . ALA B 1 124 ? 27.695 -25.285 39.890 1.00 42.95 124 ALA A C 1
ATOM 2257 O O . ALA B 1 124 ? 26.490 -25.214 40.207 1.00 30.78 124 ALA A O 1
ATOM 2259 N N . ASP B 1 125 ? 28.115 -25.740 38.709 1.00 42.35 125 ASP A N 1
ATOM 2260 C CA . ASP B 1 125 ? 27.183 -26.204 37.679 1.00 42.94 125 ASP A CA 1
ATOM 2261 C C . ASP B 1 125 ? 27.482 -27.653 37.310 1.00 43.31 125 ASP A C 1
ATOM 2262 O O . ASP B 1 125 ? 28.481 -28.214 37.760 1.00 41.74 125 ASP A O 1
ATOM 2267 N N . ASP B 1 126 ? 26.624 -28.251 36.486 1.00 46.07 126 ASP A N 1
ATOM 2268 C CA . ASP B 1 126 ? 26.847 -29.618 36.024 1.00 39.87 126 ASP A CA 1
ATOM 2269 C C . ASP B 1 126 ? 27.374 -29.629 34.585 1.00 38.49 126 ASP A C 1
ATOM 2270 O O . ASP B 1 126 ? 27.391 -30.663 33.923 1.00 35.43 126 ASP A O 1
ATOM 2275 N N . GLY B 1 127 ? 27.810 -28.466 34.114 1.00 40.34 127 GLY A N 1
ATOM 2276 C CA . GLY B 1 127 ? 28.307 -28.324 32.757 1.00 38.77 127 GLY A CA 1
ATOM 2277 C C . GLY B 1 127 ? 27.207 -28.361 31.710 1.00 33.02 127 GLY A C 1
ATOM 2278 O O . GLY B 1 127 ? 27.477 -28.434 30.519 1.00 33.83 127 GLY A O 1
ATOM 2279 N N . LYS B 1 128 ? 25.959 -28.314 32.149 1.00 33.98 128 LYS A N 1
ATOM 2280 C CA . LYS B 1 128 ? 24.847 -28.407 31.220 1.00 33.93 128 LYS A CA 1
ATOM 2281 C C . LYS B 1 128 ? 23.739 -27.470 31.647 1.00 37.02 128 LYS A C 1
ATOM 2282 O O . LYS B 1 128 ? 23.121 -26.824 30.810 1.00 43.49 128 LYS A O 1
ATOM 2288 N N . ARG B 1 129 ? 23.490 -27.409 32.953 1.00 35.92 129 ARG A N 1
ATOM 2289 C CA . ARG B 1 129 ? 22.563 -26.438 33.541 1.00 38.28 129 ARG A CA 1
ATOM 2290 C C . ARG B 1 129 ? 23.362 -25.629 34.564 1.00 37.75 129 ARG A C 1
ATOM 2291 O O . ARG B 1 129 ? 24.478 -26.014 34.926 1.00 42.37 129 ARG A O 1
ATOM 2299 N N . ALA B 1 130 ? 22.809 -24.511 35.020 1.00 34.90 130 ALA A N 1
ATOM 2300 C CA . ALA B 1 130 ? 23.516 -23.614 35.927 1.00 31.22 130 ALA A CA 1
ATOM 2301 C C . ALA B 1 130 ? 22.571 -22.526 36.395 1.00 32.98 130 ALA A C 1
ATOM 2302 O O . ALA B 1 130 ? 21.646 -22.154 35.674 1.00 33.07 130 ALA A O 1
ATOM 2304 N N . SER B 1 131 ? 22.805 -22.021 37.602 1.00 33.01 131 SER A N 1
ATOM 2305 C CA . SER B 1 131 ? 21.952 -20.999 38.191 1.00 35.12 131 SER A CA 1
ATOM 2306 C C . SER B 1 131 ? 22.751 -19.721 38.347 1.00 39.53 131 SER A C 1
ATOM 2307 O O . SER B 1 131 ? 23.961 -19.794 38.585 1.00 46.77 131 SER A O 1
ATOM 2310 N N . VAL B 1 132 ? 22.105 -18.561 38.194 1.00 33.10 132 VAL A N 1
ATOM 2311 C CA . VAL B 1 132 ? 22.726 -17.292 38.598 1.00 34.05 132 VAL A CA 1
ATOM 2312 C C . VAL B 1 132 ? 21.744 -16.367 39.310 1.00 32.64 132 VAL A C 1
ATOM 2313 O O . VAL B 1 132 ? 20.681 -16.044 38.777 1.00 30.03 132 VAL A O 1
ATOM 2317 N N . GLY B 1 133 ? 22.102 -15.954 40.523 1.00 36.90 133 GLY A N 1
ATOM 2318 C CA . GLY B 1 133 ? 21.273 -15.043 41.306 1.00 36.53 133 GLY A CA 1
ATOM 2319 C C . GLY B 1 133 ? 21.599 -13.577 41.051 1.00 34.92 133 GLY A C 1
ATOM 2320 O O . GLY B 1 133 ? 22.633 -13.249 40.459 1.00 38.56 133 GLY A O 1
ATOM 2329 N N . LYS B 1 135 ? 20.518 -9.359 42.683 1.00 44.12 135 LYS A N 1
ATOM 2330 C CA . LYS B 1 135 ? 19.730 -8.464 43.520 1.00 44.95 135 LYS A CA 1
ATOM 2331 C C . LYS B 1 135 ? 19.674 -7.083 42.870 1.00 46.03 135 LYS A C 1
ATOM 2332 O O . LYS B 1 135 ? 20.687 -6.573 42.371 1.00 40.63 135 LYS A O 1
ATOM 2338 N N . VAL B 1 136 ? 18.479 -6.495 42.867 1.00 53.49 136 VAL A N 1
ATOM 2339 C CA . VAL B 1 136 ? 18.250 -5.193 42.250 1.00 55.09 136 VAL A CA 1
ATOM 2340 C C . VAL B 1 136 ? 17.637 -4.207 43.256 1.00 58.24 136 VAL A C 1
ATOM 2341 O O . VAL B 1 136 ? 16.500 -4.401 43.715 1.00 57.71 136 VAL A O 1
ATOM 2345 N N . THR B 1 137 ? 18.413 -3.174 43.602 1.00 59.15 137 THR A N 1
ATOM 2346 C CA . THR B 1 137 ? 17.943 -2.020 44.383 1.00 63.70 137 THR A CA 1
ATOM 2347 C C . THR B 1 137 ? 17.226 -1.025 43.472 1.00 64.59 137 THR A C 1
ATOM 2348 O O . THR B 1 137 ? 17.856 -0.137 42.886 1.00 64.04 137 THR A O 1
ATOM 2352 N N . GLY B 1 138 ? 15.909 -1.167 43.359 1.00 68.66 138 GLY A N 1
ATOM 2353 C CA . GLY B 1 138 ? 15.152 -0.430 42.361 1.00 71.24 138 GLY A CA 1
ATOM 2354 C C . GLY B 1 138 ? 14.919 1.053 42.610 1.00 73.44 138 GLY A C 1
ATOM 2355 O O . GLY B 1 138 ? 15.849 1.815 42.893 1.00 73.20 138 GLY A O 1
ATOM 2356 N N . ASN B 1 139 ? 13.655 1.453 42.502 1.00 69.53 139 ASN A N 1
ATOM 2357 C CA . ASN B 1 139 ? 13.267 2.853 42.552 1.00 70.06 139 ASN A CA 1
ATOM 2358 C C . ASN B 1 139 ? 13.210 3.452 43.957 1.00 70.64 139 ASN A C 1
ATOM 2359 O O . ASN B 1 139 ? 12.481 4.417 44.169 1.00 78.53 139 ASN A O 1
ATOM 2364 N N . ASN B 1 140 ? 13.961 2.884 44.904 1.00 76.33 140 ASN A N 1
ATOM 2365 C CA . ASN B 1 140 ? 14.086 3.442 46.264 1.00 79.27 140 ASN A CA 1
ATOM 2366 C C . ASN B 1 140 ? 15.254 2.868 47.091 1.00 83.51 140 ASN A C 1
ATOM 2367 O O . ASN B 1 140 ? 16.208 3.584 47.429 1.00 83.39 140 ASN A O 1
ATOM 2372 N N . GLY B 1 141 ? 15.173 1.573 47.392 1.00 77.28 141 GLY A N 1
ATOM 2373 C CA . GLY B 1 141 ? 16.110 0.906 48.275 1.00 71.23 141 GLY A CA 1
ATOM 2374 C C . GLY B 1 141 ? 15.580 -0.488 48.537 1.00 68.33 141 GLY A C 1
ATOM 2375 O O . GLY B 1 141 ? 16.162 -1.267 49.294 1.00 63.21 141 GLY A O 1
ATOM 2376 N N . ALA B 1 142 ? 14.453 -0.795 47.901 1.00 69.73 142 ALA A N 1
ATOM 2377 C CA . ALA B 1 142 ? 13.903 -2.146 47.937 1.00 72.68 142 ALA A CA 1
ATOM 2378 C C . ALA B 1 142 ? 14.740 -3.085 47.063 1.00 69.69 142 ALA A C 1
ATOM 2379 O O . ALA B 1 142 ? 14.924 -2.849 45.862 1.00 62.08 142 ALA A O 1
ATOM 2381 N N . VAL B 1 143 ? 15.260 -4.142 47.683 1.00 71.24 143 VAL A N 1
ATOM 2382 C CA . VAL B 1 143 ? 16.051 -5.142 46.973 1.00 66.76 143 VAL A CA 1
ATOM 2383 C C . VAL B 1 143 ? 15.155 -6.254 46.425 1.00 63.44 143 VAL A C 1
ATOM 2384 O O . VAL B 1 143 ? 14.347 -6.843 47.159 1.00 58.80 143 VAL A O 1
ATOM 2388 N N . TYR B 1 144 ? 15.297 -6.519 45.128 1.00 62.61 144 TYR A N 1
ATOM 2389 C CA . TYR B 1 144 ? 14.513 -7.552 44.456 1.00 60.95 144 TYR A CA 1
ATOM 2390 C C . TYR B 1 144 ? 15.447 -8.668 43.963 1.00 52.79 144 TYR A C 1
ATOM 2391 O O . TYR B 1 144 ? 16.511 -8.396 43.398 1.00 52.33 144 TYR A O 1
ATOM 2400 N N . PRO B 1 145 ? 15.065 -9.931 44.214 1.00 51.56 145 PRO A N 1
ATOM 2401 C CA . PRO B 1 145 ? 15.884 -11.097 43.856 1.00 47.23 145 PRO A CA 1
ATOM 2402 C C . PRO B 1 145 ? 15.515 -11.682 42.485 1.00 44.13 145 PRO A C 1
ATOM 2403 O O . PRO B 1 145 ? 14.341 -11.689 42.085 1.00 35.45 145 PRO A O 1
ATOM 2407 N N . VAL B 1 146 ? 16.526 -12.180 41.777 1.00 45.91 146 VAL A N 1
ATOM 2408 C CA . VAL B 1 146 ? 16.348 -12.712 40.431 1.00 39.92 146 VAL A CA 1
ATOM 2409 C C . VAL B 1 146 ? 17.248 -13.922 40.192 1.00 36.84 146 VAL A C 1
ATOM 2410 O O . VAL B 1 146 ? 18.468 -13.797 40.182 1.00 38.31 146 VAL A O 1
ATOM 2414 N N . GLN B 1 147 ? 16.659 -15.092 39.978 1.00 36.22 147 GLN A N 1
ATOM 2415 C CA . GLN B 1 147 ? 17.465 -16.253 39.613 1.00 33.84 147 GLN A CA 1
ATOM 2416 C C . GLN B 1 147 ? 17.404 -16.511 38.093 1.00 32.54 147 GLN A C 1
ATOM 2417 O O . GLN B 1 147 ? 16.314 -16.621 37.511 1.00 28.68 147 GLN A O 1
ATOM 2423 N N . TYR B 1 148 ? 18.570 -16.583 37.454 1.00 30.44 148 TYR A N 1
ATOM 2424 C CA . TYR B 1 148 ? 18.661 -16.987 36.047 1.00 30.41 148 TYR A CA 1
ATOM 2425 C C . TYR B 1 148 ? 18.952 -18.477 35.956 1.00 31.87 148 TYR A C 1
ATOM 2426 O O . TYR B 1 148 ? 19.839 -18.993 36.643 1.00 33.72 148 TYR A O 1
ATOM 2435 N N . THR B 1 149 ? 18.234 -19.167 35.081 1.00 34.21 149 THR A N 1
ATOM 2436 C CA . THR B 1 149 ? 18.592 -20.534 34.746 1.00 30.73 149 THR A CA 1
ATOM 2437 C C . THR B 1 149 ? 19.274 -20.471 33.384 1.00 28.42 149 THR A C 1
ATOM 2438 O O . THR B 1 149 ? 18.750 -19.872 32.449 1.00 31.55 149 THR A O 1
ATOM 2442 N N . LEU B 1 150 ? 20.444 -21.067 33.270 1.00 27.51 150 LEU A N 1
ATOM 2443 C CA . LEU B 1 150 ? 21.145 -21.076 32.005 1.00 27.16 150 LEU A CA 1
ATOM 2444 C C . LEU B 1 150 ? 21.302 -22.516 31.547 1.00 32.53 150 LEU A C 1
ATOM 2445 O O . LEU B 1 150 ? 21.089 -23.463 32.308 1.00 36.33 150 LEU A O 1
ATOM 2450 N N . GLU B 1 151 ? 21.695 -22.695 30.301 1.00 30.05 151 GLU A N 1
ATOM 2451 C CA . GLU B 1 151 ? 21.820 -24.037 29.771 1.00 31.75 151 GLU A CA 1
ATOM 2452 C C . GLU B 1 151 ? 22.971 -24.004 28.791 1.00 36.81 151 GLU A C 1
ATOM 2453 O O . GLU B 1 151 ? 23.231 -22.955 28.171 1.00 36.94 151 GLU A O 1
ATOM 2459 N N . ASN B 1 152 ? 23.671 -25.124 28.646 1.00 35.03 152 ASN A N 1
ATOM 2460 C CA . ASN B 1 152 ? 24.837 -25.126 27.779 1.00 37.49 152 ASN A CA 1
ATOM 2461 C C . ASN B 1 152 ? 24.529 -25.647 26.377 1.00 40.71 152 ASN A C 1
ATOM 2462 O O . ASN B 1 152 ? 24.282 -26.839 26.201 1.00 42.67 152 ASN A O 1
ATOM 2467 N N . ILE B 1 153 ? 24.550 -24.734 25.398 1.00 42.45 153 ILE A N 1
ATOM 2468 C CA . ILE B 1 153 ? 24.217 -25.019 24.006 1.00 36.69 153 ILE A CA 1
ATOM 2469 C C . ILE B 1 153 ? 25.461 -24.947 23.135 1.00 37.50 153 ILE A C 1
ATOM 2470 O O . ILE B 1 153 ? 25.819 -23.881 22.634 1.00 35.58 153 ILE A O 1
ATOM 2475 N N . GLY B 1 154 ? 26.112 -26.087 22.942 1.00 40.49 154 GLY A N 1
ATOM 2476 C CA . GLY B 1 154 ? 27.303 -26.132 22.115 1.00 44.29 154 GLY A CA 1
ATOM 2477 C C . GLY B 1 154 ? 28.423 -25.325 22.743 1.00 47.75 154 GLY A C 1
ATOM 2478 O O . GLY B 1 154 ? 29.023 -24.458 22.093 1.00 47.50 154 GLY A O 1
ATOM 2479 N N . GLY B 1 155 ? 28.694 -25.607 24.016 1.00 42.74 155 GLY A N 1
ATOM 2480 C CA . GLY B 1 155 ? 29.741 -24.918 24.747 1.00 41.99 155 GLY A CA 1
ATOM 2481 C C . GLY B 1 155 ? 29.434 -23.451 24.964 1.00 46.11 155 GLY A C 1
ATOM 2482 O O . GLY B 1 155 ? 30.345 -22.632 25.125 1.00 47.34 155 GLY A O 1
ATOM 2483 N N . GLU B 1 156 ? 28.148 -23.110 24.966 1.00 43.78 156 GLU A N 1
ATOM 2484 C CA . GLU B 1 156 ? 27.744 -21.726 25.186 1.00 40.85 156 GLU A CA 1
ATOM 2485 C C . GLU B 1 156 ? 26.633 -21.626 26.216 1.00 41.65 156 GLU A C 1
ATOM 2486 O O . GLU B 1 156 ? 25.560 -22.209 26.040 1.00 41.52 156 GLU A O 1
ATOM 2492 N N . TRP B 1 157 ? 26.873 -20.867 27.280 1.00 40.36 157 TRP A N 1
ATOM 2493 C CA . TRP B 1 157 ? 25.844 -20.706 28.298 1.00 36.60 157 TRP A CA 1
ATOM 2494 C C . TRP B 1 157 ? 24.797 -19.698 27.851 1.00 30.70 157 TRP A C 1
ATOM 2495 O O . TRP B 1 157 ? 25.125 -18.559 27.531 1.00 39.16 157 TRP A O 1
ATOM 2506 N N . LYS B 1 158 ? 23.539 -20.123 27.801 1.00 30.71 158 LYS A N 1
ATOM 2507 C CA . LYS B 1 158 ? 22.459 -19.227 27.400 1.00 28.41 158 LYS A CA 1
ATOM 2508 C C . LYS B 1 158 ? 21.332 -19.290 28.411 1.00 26.27 158 LYS A C 1
ATOM 2509 O O . LYS B 1 158 ? 21.053 -20.357 28.969 1.00 33.13 158 LYS A O 1
ATOM 2515 N N . VAL B 1 159 ? 20.677 -18.159 28.635 1.00 22.71 159 VAL A N 1
ATOM 2516 C CA . VAL B 1 159 ? 19.578 -18.078 29.580 1.00 19.97 159 VAL A CA 1
ATOM 2517 C C . VAL B 1 159 ? 18.329 -18.769 29.047 1.00 26.46 159 VAL A C 1
ATOM 2518 O O . VAL B 1 159 ? 17.885 -18.500 27.923 1.00 21.75 159 VAL A O 1
ATOM 2522 N N . ARG B 1 160 ? 17.761 -19.652 29.874 1.00 30.76 160 ARG A N 1
ATOM 2523 C CA . ARG B 1 160 ? 16.623 -20.487 29.495 1.00 22.62 160 ARG A CA 1
ATOM 2524 C C . ARG B 1 160 ? 15.363 -20.096 30.259 1.00 23.63 160 ARG A C 1
ATOM 2525 O O . ARG B 1 160 ? 14.259 -20.118 29.721 1.00 22.46 160 ARG A O 1
ATOM 2533 N N . ASN B 1 161 ? 15.528 -19.744 31.526 1.00 26.93 161 ASN A N 1
ATOM 2534 C CA . ASN B 1 161 ? 14.416 -19.219 32.307 1.00 24.60 161 ASN A CA 1
ATOM 2535 C C . ASN B 1 161 ? 14.919 -18.179 33.284 1.00 30.75 161 ASN A C 1
ATOM 2536 O O . ASN B 1 161 ? 16.129 -18.074 33.516 1.00 32.90 161 ASN A O 1
ATOM 2541 N N . VAL B 1 162 ? 13.993 -17.413 33.852 1.00 29.94 162 VAL A N 1
ATOM 2542 C CA . VAL B 1 162 ? 14.314 -16.509 34.945 1.00 30.43 162 VAL A CA 1
ATOM 2543 C C . VAL B 1 162 ? 13.198 -16.565 35.984 1.00 33.33 162 VAL A C 1
ATOM 2544 O O . VAL B 1 162 ? 12.011 -16.638 35.637 1.00 33.92 162 VAL A O 1
ATOM 2548 N N . ILE B 1 163 ? 13.580 -16.578 37.256 1.00 33.07 163 ILE A N 1
ATOM 2549 C CA . ILE B 1 163 ? 12.615 -16.424 38.332 1.00 33.52 163 ILE A CA 1
ATOM 2550 C C . ILE B 1 163 ? 12.687 -14.984 38.844 1.00 39.75 163 ILE A C 1
ATOM 2551 O O . ILE B 1 163 ? 13.736 -14.553 39.333 1.00 40.01 163 ILE A O 1
ATOM 2556 N N . VAL B 1 164 ? 11.582 -14.245 38.731 1.00 41.01 164 VAL A N 1
ATOM 2557 C CA . VAL B 1 164 ? 11.528 -12.850 39.174 1.00 42.82 164 VAL A CA 1
ATOM 2558 C C . VAL B 1 164 ? 10.560 -12.672 40.355 1.00 46.96 164 VAL A C 1
ATOM 2559 O O . VAL B 1 164 ? 9.381 -13.038 40.254 1.00 39.52 164 VAL A O 1
ATOM 2563 N N . ASN B 1 165 ? 11.068 -12.097 41.454 1.00 44.42 165 ASN A N 1
ATOM 2564 C CA . ASN B 1 165 ? 10.318 -11.943 42.706 1.00 44.24 165 ASN A CA 1
ATOM 2565 C C . ASN B 1 165 ? 9.584 -13.214 43.121 1.00 42.21 165 ASN A C 1
ATOM 2566 O O . ASN B 1 165 ? 8.436 -13.161 43.581 1.00 41.15 165 ASN A O 1
ATOM 2571 N N . GLY B 1 166 ? 10.267 -14.346 42.954 1.00 42.79 166 GLY A N 1
ATOM 2572 C CA . GLY B 1 166 ? 9.702 -15.656 43.222 1.00 40.03 166 GLY A CA 1
ATOM 2573 C C . GLY B 1 166 ? 8.579 -16.034 42.269 1.00 48.08 166 GLY A C 1
ATOM 2574 O O . GLY B 1 166 ? 7.790 -16.934 42.580 1.00 54.12 166 GLY A O 1
ATOM 2575 N N . ILE B 1 167 ? 8.480 -15.341 41.130 1.00 46.67 167 ILE A N 1
ATOM 2576 C CA . ILE B 1 167 ? 7.546 -15.737 40.073 1.00 43.49 167 ILE A CA 1
ATOM 2577 C C . ILE B 1 167 ? 8.303 -16.353 38.898 1.00 42.20 167 ILE A C 1
ATOM 2578 O O . ILE B 1 167 ? 9.044 -15.660 38.182 1.00 36.55 167 ILE A O 1
ATOM 2583 N N . ASN B 1 168 ? 8.126 -17.658 38.714 1.00 42.27 168 ASN A N 1
ATOM 2584 C CA . ASN B 1 168 ? 8.697 -18.336 37.556 1.00 44.60 168 ASN A CA 1
ATOM 2585 C C . ASN B 1 168 ? 8.105 -17.738 36.274 1.00 42.73 168 ASN A C 1
ATOM 2586 O O . ASN B 1 168 ? 6.934 -17.972 35.939 1.00 38.34 168 ASN A O 1
ATOM 2591 N N . ILE B 1 169 ? 8.916 -16.946 35.578 1.00 36.95 169 ILE A N 1
ATOM 2592 C CA . ILE B 1 169 ? 8.473 -16.287 34.357 1.00 38.95 169 ILE A CA 1
ATOM 2593 C C . ILE B 1 169 ? 8.121 -17.311 33.271 1.00 36.12 169 ILE A C 1
ATOM 2594 O O . ILE B 1 169 ? 7.044 -17.239 32.675 1.00 36.25 169 ILE A O 1
ATOM 2599 N N . GLY B 1 170 ? 9.014 -18.277 33.048 1.00 35.34 170 GLY A N 1
ATOM 2600 C CA . GLY B 1 170 ? 8.808 -19.322 32.052 1.00 36.95 170 GLY A CA 1
ATOM 2601 C C . GLY B 1 170 ? 7.553 -20.164 32.240 1.00 46.25 170 GLY A C 1
ATOM 2602 O O . GLY B 1 170 ? 6.942 -20.614 31.261 1.00 44.54 170 GLY A O 1
ATOM 2603 N N . LYS B 1 171 ? 7.171 -20.380 33.500 1.00 47.62 171 LYS A N 1
ATOM 2604 C CA . LYS B 1 171 ? 5.944 -21.106 33.843 1.00 48.51 171 LYS A CA 1
ATOM 2605 C C . LYS B 1 171 ? 4.728 -20.186 33.757 1.00 43.08 171 LYS A C 1
ATOM 2606 O O . LYS B 1 171 ? 3.604 -20.643 33.575 1.00 44.54 171 LYS A O 1
ATOM 2612 N N . LEU B 1 172 ? 4.962 -18.885 33.895 1.00 40.33 172 LEU A N 1
ATOM 2613 C CA . LEU B 1 172 ? 3.885 -17.902 33.831 1.00 39.70 172 LEU A CA 1
ATOM 2614 C C . LEU B 1 172 ? 3.306 -17.833 32.423 1.00 39.67 172 LEU A C 1
ATOM 2615 O O . LEU B 1 172 ? 2.086 -17.881 32.231 1.00 40.56 172 LEU A O 1
ATOM 2620 N N . PHE B 1 173 ? 4.193 -17.726 31.441 1.00 34.88 173 PHE A N 1
ATOM 2621 C CA . PHE B 1 173 ? 3.787 -17.577 30.057 1.00 33.48 173 PHE A CA 1
ATOM 2622 C C . PHE B 1 173 ? 3.319 -18.891 29.471 1.00 40.34 173 PHE A C 1
ATOM 2623 O O . PHE B 1 173 ? 2.557 -18.918 28.511 1.00 43.24 173 PHE A O 1
ATOM 2631 N N . ARG B 1 174 ? 3.794 -19.978 30.059 1.00 41.82 174 ARG A N 1
ATOM 2632 C CA . ARG B 1 174 ? 3.379 -21.313 29.682 1.00 41.66 174 ARG A CA 1
ATOM 2633 C C . ARG B 1 174 ? 1.895 -21.548 29.992 1.00 45.48 174 ARG A C 1
ATOM 2634 O O . ARG B 1 174 ? 1.176 -22.125 29.165 1.00 46.95 174 ARG A O 1
ATOM 2642 N N . ASP B 1 175 ? 1.445 -21.106 31.173 1.00 44.07 175 ASP A N 1
ATOM 2643 C CA . ASP B 1 175 ? 0.056 -21.313 31.610 1.00 45.47 175 ASP A CA 1
ATOM 2644 C C . ASP B 1 175 ? -0.884 -20.355 30.893 1.00 40.52 175 ASP A C 1
ATOM 2645 O O . ASP B 1 175 ? -2.091 -20.541 30.887 1.00 41.60 175 ASP A O 1
ATOM 2650 N N . GLN B 1 176 ? -0.306 -19.311 30.317 1.00 43.79 176 GLN A N 1
ATOM 2651 C CA . GLN B 1 176 ? -1.039 -18.348 29.507 1.00 45.03 176 GLN A CA 1
ATOM 2652 C C . GLN B 1 176 ? -1.283 -18.922 28.101 1.00 48.58 176 GLN A C 1
ATOM 2653 O O . GLN B 1 176 ? -2.356 -18.755 27.515 1.00 44.87 176 GLN A O 1
ATOM 2659 N N . PHE B 1 177 ? -0.274 -19.607 27.570 1.00 46.90 177 PHE A N 1
ATOM 2660 C CA . PHE B 1 177 ? -0.387 -20.261 26.281 1.00 41.38 177 PHE A CA 1
ATOM 2661 C C . PHE B 1 177 ? -1.389 -21.402 26.397 1.00 45.36 177 PHE A C 1
ATOM 2662 O O . PHE B 1 177 ? -2.188 -21.639 25.491 1.00 45.57 177 PHE A O 1
ATOM 2670 N N . ALA B 1 178 ? -1.338 -22.098 27.529 1.00 42.55 178 ALA A N 1
ATOM 2671 C CA . ALA B 1 178 ? -2.234 -23.217 27.811 1.00 44.88 178 ALA A CA 1
ATOM 2672 C C . ALA B 1 178 ? -3.686 -22.766 27.966 1.00 48.97 178 ALA A C 1
ATOM 2673 O O . ALA B 1 178 ? -4.609 -23.399 27.446 1.00 49.61 178 ALA A O 1
ATOM 2675 N N . ASP B 1 179 ? -3.874 -21.686 28.714 1.00 48.47 179 ASP A N 1
ATOM 2676 C CA . ASP B 1 179 ? -5.186 -21.101 28.913 1.00 52.10 179 ASP A CA 1
ATOM 2677 C C . ASP B 1 179 ? -5.766 -20.655 27.564 1.00 56.04 179 ASP A C 1
ATOM 2678 O O . ASP B 1 179 ? -6.896 -21.020 27.214 1.00 56.98 179 ASP A O 1
ATOM 2683 N N . ALA B 1 180 ? -4.978 -19.901 26.797 1.00 50.47 180 ALA A N 1
ATOM 2684 C CA . ALA B 1 180 ? -5.428 -19.383 25.505 1.00 50.52 180 ALA A CA 1
ATOM 2685 C C . ALA B 1 180 ? -5.846 -20.500 24.558 1.00 46.57 180 ALA A C 1
ATOM 2686 O O . ALA B 1 180 ? -6.962 -20.502 24.047 1.00 50.09 180 ALA A O 1
ATOM 2696 N N . GLN B 1 182 ? -6.874 -23.329 25.198 1.00 54.14 182 GLN A N 1
ATOM 2697 C CA . GLN B 1 182 ? -8.150 -23.889 25.644 1.00 53.77 182 GLN A CA 1
ATOM 2698 C C . GLN B 1 182 ? -9.258 -23.077 25.016 1.00 51.38 182 GLN A C 1
ATOM 2699 O O . GLN B 1 182 ? -10.120 -23.598 24.310 1.00 50.12 182 GLN A O 1
ATOM 2705 N N . ARG B 1 183 ? -9.214 -21.781 25.290 1.00 49.36 183 ARG A N 1
ATOM 2706 C CA . ARG B 1 183 ? -10.194 -20.843 24.782 1.00 51.88 183 ARG A CA 1
ATOM 2707 C C . ARG B 1 183 ? -10.304 -20.862 23.249 1.00 52.48 183 ARG A C 1
ATOM 2708 O O . ARG B 1 183 ? -11.388 -20.658 22.693 1.00 48.19 183 ARG A O 1
ATOM 2716 N N . ASN B 1 184 ? -9.183 -21.119 22.575 1.00 55.31 184 ASN A N 1
ATOM 2717 C CA . ASN B 1 184 ? -9.142 -21.138 21.111 1.00 52.62 184 ASN A CA 1
ATOM 2718 C C . ASN B 1 184 ? -9.223 -22.537 20.494 1.00 50.62 184 ASN A C 1
ATOM 2719 O O . ASN B 1 184 ? -8.843 -22.714 19.332 1.00 47.31 184 ASN A O 1
ATOM 2724 N N . GLY B 1 185 ? -9.687 -23.521 21.268 1.00 44.29 185 GLY A N 1
ATOM 2725 C CA . GLY B 1 185 ? -9.829 -24.883 20.775 1.00 48.50 185 GLY A CA 1
ATOM 2726 C C . GLY B 1 185 ? -8.558 -25.375 20.105 1.00 51.93 185 GLY A C 1
ATOM 2727 O O . GLY B 1 185 ? -8.600 -26.130 19.128 1.00 50.57 185 GLY A O 1
ATOM 2728 N N . ASN B 1 186 ? -7.429 -24.898 20.621 1.00 49.72 186 ASN A N 1
ATOM 2729 C CA . ASN B 1 186 ? -6.108 -25.292 20.156 1.00 47.26 186 ASN A CA 1
ATOM 2730 C C . ASN B 1 186 ? -5.737 -24.858 18.721 1.00 45.56 186 ASN A C 1
ATOM 2731 O O . ASN B 1 186 ? -5.008 -25.576 18.031 1.00 39.44 186 ASN A O 1
ATOM 2736 N N . ASP B 1 187 ? -6.221 -23.689 18.280 1.00 42.43 187 ASP A N 1
ATOM 2737 C CA . ASP B 1 187 ? -5.729 -23.113 17.019 1.00 38.13 187 ASP A CA 1
ATOM 2738 C C . ASP B 1 187 ? -4.478 -22.293 17.276 1.00 37.58 187 ASP A C 1
ATOM 2739 O O . ASP B 1 187 ? -4.521 -21.243 17.917 1.00 40.46 187 ASP A O 1
ATOM 2744 N N . LEU B 1 188 ? -3.362 -22.791 16.762 1.00 35.03 188 LEU A N 1
ATOM 2745 C CA . LEU B 1 188 ? -2.076 -22.163 16.967 1.00 33.83 188 LEU A CA 1
ATOM 2746 C C . LEU B 1 188 ? -2.046 -20.763 16.392 1.00 33.85 188 LEU A C 1
ATOM 2747 O O . LEU B 1 188 ? -1.561 -19.835 17.037 1.00 37.06 188 LEU A O 1
ATOM 2752 N N . ASP B 1 189 ? -2.587 -20.598 15.195 1.00 35.11 189 ASP A N 1
ATOM 2753 C CA . ASP B 1 189 ? -2.543 -19.296 14.555 1.00 33.32 189 ASP A CA 1
ATOM 2754 C C . ASP B 1 189 ? -3.361 -18.257 15.298 1.00 34.87 189 ASP A C 1
ATOM 2755 O O . ASP B 1 189 ? -2.954 -17.118 15.373 1.00 35.89 189 ASP A O 1
ATOM 2760 N N . LYS B 1 190 ? -4.502 -18.630 15.861 1.00 34.93 190 LYS A N 1
ATOM 2761 C CA . LYS B 1 190 ? -5.252 -17.654 16.653 1.00 37.53 190 LYS A CA 1
ATOM 2762 C C . LYS B 1 190 ? -4.476 -17.322 17.927 1.00 37.21 190 LYS A C 1
ATOM 2763 O O . LYS B 1 190 ? -4.423 -16.183 18.367 1.00 40.12 190 LYS A O 1
ATOM 2769 N N . THR B 1 191 ? -3.859 -18.331 18.518 1.00 35.37 191 THR A N 1
ATOM 2770 C CA . THR B 1 191 ? -3.138 -18.131 19.762 1.00 34.93 191 THR A CA 1
ATOM 2771 C C . THR B 1 191 ? -1.853 -17.341 19.505 1.00 33.54 191 THR A C 1
ATOM 2772 O O . THR B 1 191 ? -1.442 -16.517 20.310 1.00 36.18 191 THR A O 1
ATOM 2776 N N . ILE B 1 192 ? -1.229 -17.588 18.365 1.00 31.42 192 ILE A N 1
ATOM 2777 C CA . ILE B 1 192 ? 0.019 -16.931 18.038 1.00 29.58 192 ILE A CA 1
ATOM 2778 C C . ILE B 1 192 ? -0.226 -15.509 17.551 1.00 33.58 192 ILE A C 1
ATOM 2779 O O . ILE B 1 192 ? 0.575 -14.617 17.839 1.00 38.79 192 ILE A O 1
ATOM 2784 N N . ASP B 1 193 ? -1.328 -15.299 16.828 1.00 33.54 193 ASP A N 1
ATOM 2785 C CA . ASP B 1 193 ? -1.661 -13.982 16.270 1.00 35.09 193 ASP A CA 1
ATOM 2786 C C . ASP B 1 193 ? -2.376 -13.068 17.284 1.00 38.25 193 ASP A C 1
ATOM 2787 O O . ASP B 1 193 ? -2.710 -11.913 16.975 1.00 35.54 193 ASP A O 1
ATOM 2792 N N . GLY B 1 194 ? -2.628 -13.595 18.479 1.00 34.23 194 GLY A N 1
ATOM 2793 C CA . GLY B 1 194 ? -3.290 -12.836 19.525 1.00 34.59 194 GLY A CA 1
ATOM 2794 C C . GLY B 1 194 ? -2.491 -12.912 20.810 1.00 39.88 194 GLY A C 1
ATOM 2795 O O . GLY B 1 194 ? -3.024 -12.737 21.900 1.00 42.09 194 GLY A O 1
ATOM 2796 N N . TRP B 1 195 ? -1.194 -13.158 20.670 1.00 37.00 195 TRP A N 1
ATOM 2797 C CA . TRP B 1 195 ? -0.322 -13.447 21.800 1.00 38.79 195 TRP A CA 1
ATOM 2798 C C . TRP B 1 195 ? 0.169 -12.202 22.547 1.00 41.75 195 TRP A C 1
ATOM 2799 O O . TRP B 1 195 ? 0.498 -12.263 23.736 1.00 37.82 195 TRP A O 1
ATOM 2810 N N . ALA B 1 196 ? 0.242 -11.077 21.845 1.00 40.89 196 ALA A N 1
ATOM 2811 C CA . ALA B 1 196 ? 0.631 -9.840 22.499 1.00 42.72 196 ALA A CA 1
ATOM 2812 C C . ALA B 1 196 ? -0.405 -9.475 23.554 1.00 43.32 196 ALA A C 1
ATOM 2813 O O . ALA B 1 196 ? -0.061 -9.032 24.653 1.00 45.96 196 ALA A O 1
ATOM 2815 N N . GLY B 1 197 ? -1.673 -9.678 23.214 1.00 42.15 197 GLY A N 1
ATOM 2816 C CA . GLY B 1 197 ? -2.765 -9.364 24.114 1.00 48.27 197 GLY A CA 1
ATOM 2817 C C . GLY B 1 197 ? -2.807 -10.346 25.261 1.00 50.80 197 GLY A C 1
ATOM 2818 O O . GLY B 1 197 ? -3.448 -10.102 26.283 1.00 57.18 197 GLY A O 1
ATOM 2819 N N . GLU B 1 198 ? -2.114 -11.464 25.081 1.00 49.60 198 GLU A N 1
ATOM 2820 C CA . GLU B 1 198 ? -2.069 -12.510 26.086 1.00 49.48 198 GLU A CA 1
ATOM 2821 C C . GLU B 1 198 ? -0.955 -12.201 27.072 1.00 49.16 198 GLU A C 1
ATOM 2822 O O . GLU B 1 198 ? -1.077 -12.492 28.263 1.00 52.88 198 GLU A O 1
ATOM 2828 N N . VAL B 1 199 ? 0.132 -11.611 26.574 1.00 46.73 199 VAL A N 1
ATOM 2829 C CA . VAL B 1 199 ? 1.229 -11.195 27.446 1.00 48.38 199 VAL A CA 1
ATOM 2830 C C . VAL B 1 199 ? 0.766 -10.013 28.306 1.00 53.87 199 VAL A C 1
ATOM 2831 O O . VAL B 1 199 ? 1.222 -9.831 29.435 1.00 55.58 199 VAL A O 1
ATOM 2835 N N . ALA B 1 200 ? -0.171 -9.231 27.775 1.00 54.67 200 ALA A N 1
ATOM 2836 C CA . ALA B 1 200 ? -0.763 -8.124 28.524 1.00 54.26 200 ALA A CA 1
ATOM 2837 C C . ALA B 1 200 ? -1.492 -8.642 29.766 1.00 54.53 200 ALA A C 1
ATOM 2838 O O . ALA B 1 200 ? -1.337 -8.104 30.860 1.00 61.25 200 ALA A O 1
ATOM 2840 N N . LYS B 1 201 ? -2.276 -9.699 29.583 1.00 57.52 201 LYS A N 1
ATOM 2841 C CA . LYS B 1 201 ? -3.028 -10.318 30.667 1.00 59.04 201 LYS A CA 1
ATOM 2842 C C . LYS B 1 201 ? -2.098 -10.966 31.684 1.00 63.91 201 LYS A C 1
ATOM 2843 O O . LYS B 1 201 ? -2.378 -10.948 32.884 1.00 67.96 201 LYS A O 1
ATOM 2849 N N . ALA B 1 202 ? -0.988 -11.524 31.203 1.00 62.31 202 ALA A N 1
ATOM 2850 C CA . ALA B 1 202 ? -0.004 -12.185 32.072 1.00 65.06 202 ALA A CA 1
ATOM 2851 C C . ALA B 1 202 ? 0.855 -11.217 32.920 1.00 65.57 202 ALA A C 1
ATOM 2852 O O . ALA B 1 202 ? 1.876 -11.616 33.485 1.00 61.18 202 ALA A O 1
ATOM 2854 N N . LYS B 1 203 ? 0.450 -9.950 32.996 1.00 67.47 203 LYS A N 1
ATOM 2855 C CA . LYS B 1 203 ? 0.997 -9.035 33.991 1.00 66.68 203 LYS A CA 1
ATOM 2856 C C . LYS B 1 203 ? 0.315 -9.376 35.303 1.00 71.18 203 LYS A C 1
ATOM 2857 O O . LYS B 1 203 ? 0.950 -9.459 36.365 1.00 67.57 203 LYS A O 1
ATOM 2863 N N . GLN B 1 204 ? -0.997 -9.578 35.185 1.00 67.30 204 GLN A N 1
ATOM 2864 C CA . GLN B 1 204 ? -1.883 -9.842 36.300 1.00 63.20 204 GLN A CA 1
ATOM 2865 C C . GLN B 1 204 ? -2.084 -11.343 36.495 1.00 64.68 204 GLN A C 1
ATOM 2866 O O . GLN B 1 204 ? -1.266 -12.014 37.132 1.00 56.33 204 GLN A O 1
#

Sequence (356 aa):
AVQTPHEVVQSTTNELLGDLKANKEQYKSNPNAFYDSLNRILGPVVDADGISRSITVKYSRKATPEQQRFQENFKRSLQFYGNALLEYNNQGITVDPAKADDGKRASVGKVTGNNGAVYPVQYTLENIGGEWKVRNVIVNGINIGKLFRDQFADAQRNGNDLDKTIDGWAGEVAKAKQAVQTPHEVVQSTTNELLGDLKANKEEQYKSNPNAFYDSLNRILGPVVDADGISRSITVKYSRKATPEQQRFQENFKRSLQFYGNALLEYNNQGITVDPAKADDGKRASVGKVTGNNGAVYPVQYTLENIGGEWKVRNVIVNGINIGKLFRDQFADAQRNGNDLDKTIDGWAGEVAKAKQ

Radius of gyration: 22.93 Å; Cα contacts (8 Å, |Δi|>4): 470; chains: 2; bounding box: 52×49×63 Å

InterPro domains:
  IPR008869 Toluene tolerance Ttg2/phospholipid-binding protein MlaC [PF05494] (31-195)
  IPR008869 Toluene tolerance Ttg2/phospholipid-binding protein MlaC [PIRSF004649] (1-208)
  IPR008869 Toluene tolerance Ttg2/phospholipid-binding protein MlaC [PTHR36573] (3-209)
  IPR042245 Tgt2/MlaC superfamily [G3DSA:3.10.450.710] (22-204)

CATH classification: 3.10.450.710

Secondary structure (DSSP, 8-state):
----HHHHHHHHHHHHHHHHTTSHHHHHH-HHHHHHHHHHHHGGGB-HHHHHHH--HHHHTT--S---HHHHHHHHH---SHHHHHT-----B---------SSEEEE--EE-SSS-EE-EEEEEEESSS-EEEEEEEETTEEHHHHHHHHHHH--TTTT-HHHHHTT-HHHHHHTT-/----TTHHHHHHHHHHHHHHHHHHHHHHH-HHHHHHHHHHHHGGGB-HHHHHHH--HHHHTT--S---HHHHHHHHH---SHHHHHT-----B--PPP----SSEEEE--EE-SSS-EE-EEEEEEEETTEEEEEEEEETTEEHHHHHHHHHHH--TTTT-HHHHHHTHHHHHHHTT-

B-factor: mean 39.28, std 12.74, range [16.98, 83.51]